Protein AF-A0A9J6ZFG5-F1 (afdb_monomer_lite)

Organism: NCBI:txid2994561

Structure (mmCIF, N/CA/C/O backbone):
data_AF-A0A9J6ZFG5-F1
#
_entry.id   AF-A0A9J6ZFG5-F1
#
loop_
_atom_site.group_PDB
_atom_site.id
_atom_site.type_symbol
_atom_site.label_atom_id
_atom_site.label_alt_id
_atom_site.label_comp_id
_atom_site.label_asym_id
_atom_site.label_entity_id
_atom_site.label_seq_id
_atom_site.pdbx_PDB_ins_code
_atom_site.Cartn_x
_atom_site.Cartn_y
_atom_site.Cartn_z
_atom_site.occupancy
_atom_site.B_iso_or_equiv
_atom_site.auth_seq_id
_atom_site.auth_comp_id
_atom_site.auth_asym_id
_atom_site.auth_atom_id
_atom_site.pdbx_PDB_model_num
ATOM 1 N N . MET A 1 1 ? 72.612 -3.301 -80.407 1.00 50.66 1 MET A N 1
ATOM 2 C CA . MET A 1 1 ? 71.359 -3.396 -79.627 1.00 50.66 1 MET A CA 1
ATOM 3 C C . MET A 1 1 ? 71.607 -4.358 -78.477 1.00 50.66 1 MET A C 1
ATOM 5 O O . MET A 1 1 ? 71.922 -5.511 -78.745 1.00 50.66 1 MET A O 1
ATOM 9 N N . GLY A 1 2 ? 71.596 -3.874 -77.233 1.00 71.94 2 GLY A N 1
ATOM 10 C CA . GLY A 1 2 ? 71.830 -4.715 -76.054 1.00 71.94 2 GLY A CA 1
ATOM 11 C C . GLY A 1 2 ? 70.625 -5.614 -75.792 1.00 71.94 2 GLY A C 1
ATOM 12 O O . GLY A 1 2 ? 69.494 -5.137 -75.830 1.00 71.94 2 GLY A O 1
ATOM 13 N N . LYS A 1 3 ? 70.853 -6.914 -75.582 1.00 80.00 3 LYS A N 1
ATOM 14 C CA . LYS A 1 3 ? 69.807 -7.830 -75.114 1.00 80.00 3 LYS A CA 1
ATOM 15 C C . LYS A 1 3 ? 69.687 -7.669 -73.601 1.00 80.00 3 LYS A C 1
ATOM 17 O O . LYS A 1 3 ? 70.703 -7.743 -72.918 1.00 80.00 3 LYS A O 1
ATOM 22 N N . LEU A 1 4 ? 68.467 -7.454 -73.116 1.00 79.75 4 LEU A N 1
ATOM 23 C CA . LEU A 1 4 ? 68.174 -7.465 -71.684 1.00 79.75 4 LEU A CA 1
ATOM 24 C C . LEU A 1 4 ? 68.477 -8.848 -71.108 1.00 79.75 4 LEU A C 1
ATOM 26 O O . LEU A 1 4 ? 68.224 -9.876 -71.747 1.00 79.75 4 LEU A O 1
ATOM 30 N N . SER A 1 5 ? 69.021 -8.857 -69.900 1.00 90.56 5 SER A N 1
ATOM 31 C CA . SER A 1 5 ? 69.214 -10.070 -69.122 1.00 90.56 5 SER A CA 1
ATOM 32 C C . SER A 1 5 ? 67.861 -10.640 -68.680 1.00 90.56 5 SER A C 1
ATOM 34 O O . SER A 1 5 ? 66.843 -9.947 -68.604 1.00 90.56 5 SER A O 1
ATOM 36 N N . LYS A 1 6 ? 67.836 -11.939 -68.376 1.00 89.50 6 LYS A N 1
ATOM 37 C CA . LYS A 1 6 ? 66.634 -12.616 -67.870 1.00 89.50 6 LYS A CA 1
ATOM 38 C C . LYS A 1 6 ? 66.118 -11.973 -66.575 1.00 89.50 6 LYS A C 1
ATOM 40 O O . LYS A 1 6 ? 64.914 -11.859 -66.389 1.00 89.50 6 LYS A O 1
ATOM 45 N N . GLU A 1 7 ? 67.028 -11.515 -65.721 1.00 88.94 7 GLU A N 1
ATOM 46 C CA . GLU A 1 7 ? 66.707 -10.867 -64.446 1.00 88.94 7 GLU A CA 1
ATOM 47 C C . GLU A 1 7 ? 65.992 -9.523 -64.649 1.00 88.94 7 GLU A C 1
ATOM 49 O O . GLU A 1 7 ? 65.025 -9.221 -63.948 1.00 88.94 7 GLU A O 1
ATOM 54 N N . GLU A 1 8 ? 66.403 -8.744 -65.654 1.00 86.12 8 GLU A N 1
ATOM 55 C CA . GLU A 1 8 ? 65.744 -7.483 -66.013 1.00 86.12 8 GLU A CA 1
ATOM 56 C C . GLU A 1 8 ? 64.336 -7.719 -66.576 1.00 86.12 8 GLU A C 1
ATOM 58 O O . GLU A 1 8 ? 63.399 -7.010 -66.209 1.00 86.12 8 GLU A O 1
ATOM 63 N N . LEU A 1 9 ? 64.157 -8.748 -67.413 1.00 84.25 9 LEU A N 1
ATOM 64 C CA . LEU A 1 9 ? 62.841 -9.122 -67.942 1.00 84.25 9 LEU A CA 1
ATOM 65 C C . LEU A 1 9 ? 61.893 -9.622 -66.840 1.00 84.25 9 LEU A C 1
ATOM 67 O O . LEU A 1 9 ? 60.733 -9.207 -66.804 1.00 84.25 9 LEU A O 1
ATOM 71 N N . ASP A 1 10 ? 62.382 -10.445 -65.909 1.00 88.00 10 ASP A N 1
ATOM 72 C CA . ASP A 1 10 ? 61.593 -10.928 -64.770 1.00 88.00 10 ASP A CA 1
ATOM 73 C C . ASP A 1 10 ? 61.202 -9.779 -63.821 1.00 88.00 10 ASP A C 1
ATOM 75 O O . ASP A 1 10 ? 60.090 -9.758 -63.285 1.00 88.00 10 ASP A O 1
ATOM 79 N N . SER A 1 11 ? 62.087 -8.793 -63.631 1.00 87.19 11 SER A N 1
ATOM 80 C CA . SER A 1 11 ? 61.809 -7.591 -62.835 1.00 87.19 11 SER A CA 1
ATOM 81 C C . SER A 1 11 ? 60.720 -6.719 -63.469 1.00 87.19 11 SER A C 1
ATOM 83 O O . SER A 1 11 ? 59.763 -6.320 -62.795 1.00 87.19 11 SER A O 1
ATOM 85 N N . ILE A 1 12 ? 60.799 -6.484 -64.784 1.00 84.00 12 ILE A N 1
ATOM 86 C CA . ILE A 1 12 ? 59.774 -5.742 -65.531 1.00 84.00 12 ILE A CA 1
ATOM 87 C C . ILE A 1 12 ? 58.430 -6.471 -65.450 1.00 84.00 12 ILE A C 1
ATOM 89 O O . ILE A 1 12 ? 57.415 -5.851 -65.137 1.00 84.00 12 ILE A O 1
ATOM 93 N N . TRP A 1 13 ? 58.417 -7.792 -65.650 1.00 83.88 13 TRP A N 1
ATOM 94 C CA . TRP A 1 13 ? 57.188 -8.583 -65.601 1.00 83.88 13 TRP A CA 1
ATOM 95 C C . TRP A 1 13 ? 56.515 -8.529 -64.222 1.00 83.88 13 TRP A C 1
ATOM 97 O O . TRP A 1 13 ? 55.312 -8.265 -64.132 1.00 83.88 13 TRP A O 1
ATOM 107 N N . LYS A 1 14 ? 57.293 -8.665 -63.138 1.00 85.88 14 LYS A N 1
ATOM 108 C CA . LYS A 1 14 ? 56.800 -8.503 -61.758 1.00 85.88 14 LYS A CA 1
ATOM 109 C C . LYS A 1 14 ? 56.245 -7.103 -61.503 1.00 85.88 14 LYS A C 1
ATOM 111 O O . LYS A 1 14 ? 55.190 -6.973 -60.886 1.00 85.88 14 LYS A O 1
ATOM 116 N N . THR A 1 15 ? 56.917 -6.068 -62.001 1.00 81.62 15 THR A N 1
ATOM 117 C CA . THR A 1 15 ? 56.489 -4.673 -61.823 1.00 81.62 15 THR A CA 1
ATOM 118 C C . THR A 1 15 ? 55.188 -4.394 -62.577 1.00 81.62 15 THR A C 1
ATOM 120 O O . THR A 1 15 ? 54.272 -3.795 -62.018 1.00 81.62 15 THR A O 1
ATOM 123 N N . CYS A 1 16 ? 55.050 -4.895 -63.808 1.00 78.19 16 CYS A N 1
ATOM 124 C CA . CYS A 1 16 ? 53.812 -4.790 -64.579 1.00 78.19 16 CYS A CA 1
ATOM 125 C C . CYS A 1 16 ? 52.650 -5.551 -63.924 1.00 78.19 16 CYS A C 1
ATOM 127 O O . CYS A 1 16 ? 51.536 -5.036 -63.887 1.00 78.19 16 CYS A O 1
ATOM 129 N N . HIS A 1 17 ? 52.892 -6.747 -63.375 1.00 77.25 17 HIS A N 1
ATOM 130 C CA . HIS A 1 17 ? 51.873 -7.500 -62.632 1.00 77.25 17 HIS A CA 1
ATOM 131 C C . HIS A 1 17 ? 51.444 -6.797 -61.343 1.00 77.25 17 HIS A C 1
ATOM 133 O O . HIS A 1 17 ? 50.249 -6.720 -61.056 1.00 77.25 17 HIS A O 1
ATOM 139 N N . LEU A 1 18 ? 52.393 -6.230 -60.595 1.00 76.69 18 LEU A N 1
ATOM 140 C CA . LEU A 1 18 ? 52.087 -5.441 -59.406 1.00 76.69 18 LEU A CA 1
ATOM 141 C C . LEU A 1 18 ? 51.281 -4.187 -59.768 1.00 76.69 18 LEU A C 1
ATOM 143 O O . LEU A 1 18 ? 50.290 -3.889 -59.109 1.00 76.69 18 LEU A O 1
ATOM 147 N N . TYR A 1 19 ? 51.656 -3.489 -60.842 1.00 76.44 19 TYR A N 1
ATOM 148 C CA . TYR A 1 19 ? 50.936 -2.311 -61.322 1.00 76.44 19 TYR A CA 1
ATOM 149 C C . TYR A 1 19 ? 49.509 -2.648 -61.769 1.00 76.44 19 TYR A C 1
ATOM 151 O O . TYR A 1 19 ? 48.570 -1.964 -61.373 1.00 76.44 19 TYR A O 1
ATOM 159 N N . ALA A 1 20 ? 49.327 -3.740 -62.518 1.00 74.19 20 ALA A N 1
ATOM 160 C CA . ALA A 1 20 ? 48.006 -4.213 -62.920 1.00 74.19 20 ALA A CA 1
ATOM 161 C C . ALA A 1 20 ? 47.137 -4.572 -61.703 1.00 74.19 20 ALA A C 1
ATOM 163 O O . ALA A 1 20 ? 45.984 -4.161 -61.644 1.00 74.19 20 ALA A O 1
ATOM 164 N N . PHE A 1 21 ? 47.695 -5.261 -60.701 1.00 75.19 21 PHE A N 1
ATOM 165 C CA . PHE A 1 21 ? 46.991 -5.586 -59.457 1.00 75.19 21 PHE A CA 1
ATOM 166 C C . PHE A 1 21 ? 46.605 -4.334 -58.650 1.00 75.19 21 PHE A C 1
ATOM 168 O O . PHE A 1 21 ? 45.483 -4.238 -58.147 1.00 75.19 21 PHE A O 1
ATOM 175 N N . LEU A 1 22 ? 47.513 -3.359 -58.552 1.00 75.12 22 LEU A N 1
ATOM 176 C CA . LEU A 1 22 ? 47.268 -2.087 -57.871 1.00 75.12 22 LEU A CA 1
ATOM 177 C C . LEU A 1 22 ? 46.247 -1.212 -58.609 1.00 75.12 22 LEU A C 1
ATOM 179 O O . LEU A 1 22 ? 45.513 -0.484 -57.950 1.00 75.12 22 LEU A O 1
ATOM 183 N N . GLN A 1 23 ? 46.167 -1.290 -59.941 1.00 73.38 23 GLN A N 1
ATOM 184 C CA . GLN A 1 23 ? 45.172 -0.549 -60.721 1.00 73.38 23 GLN A CA 1
ATOM 185 C C . GLN A 1 23 ? 43.798 -1.219 -60.748 1.00 73.38 23 GLN A C 1
ATOM 187 O O . GLN A 1 23 ? 42.793 -0.516 -60.699 1.00 73.38 23 GLN A O 1
ATOM 192 N N . SER A 1 24 ? 43.725 -2.548 -60.842 1.00 74.62 24 SER A N 1
ATOM 193 C CA . SER A 1 24 ? 42.444 -3.235 -61.021 1.00 74.62 24 SER A CA 1
ATOM 194 C C . SER A 1 24 ? 41.812 -3.671 -59.702 1.00 74.62 24 SER A C 1
ATOM 196 O O . SER A 1 24 ? 40.623 -3.458 -59.495 1.00 74.62 24 SER A O 1
ATOM 198 N N . HIS A 1 25 ? 42.575 -4.264 -58.783 1.00 69.56 25 HIS A N 1
ATOM 199 C CA . HIS A 1 25 ? 41.993 -4.971 -57.640 1.00 69.56 25 HIS A CA 1
ATOM 200 C C . HIS A 1 25 ? 41.923 -4.146 -56.362 1.00 69.56 25 HIS A C 1
ATOM 202 O O . HIS A 1 25 ? 40.963 -4.292 -55.602 1.00 69.56 25 HIS A O 1
ATOM 208 N N . LEU A 1 26 ? 42.919 -3.299 -56.100 1.00 76.31 26 LEU A N 1
ATOM 209 C CA . LEU A 1 26 ? 42.939 -2.497 -54.877 1.00 76.31 26 LEU A CA 1
ATOM 210 C C . LEU A 1 26 ? 41.811 -1.443 -54.845 1.00 76.31 26 LEU A C 1
ATOM 212 O O . LEU A 1 26 ? 41.110 -1.392 -53.833 1.00 76.31 26 LEU A O 1
ATOM 216 N N . PRO A 1 27 ? 41.548 -0.669 -55.920 1.00 85.62 27 PRO A N 1
ATOM 217 C CA . PRO A 1 27 ? 40.500 0.351 -55.904 1.00 85.62 27 PRO A CA 1
ATOM 218 C C . PRO A 1 27 ? 39.097 -0.254 -55.803 1.00 85.62 27 PRO A C 1
ATOM 220 O O . PRO A 1 27 ? 38.277 0.253 -55.047 1.00 85.62 27 PRO A O 1
ATOM 223 N N . LEU A 1 28 ? 38.839 -1.379 -56.487 1.00 80.81 28 LEU A N 1
ATOM 224 C CA . LEU A 1 28 ? 37.553 -2.084 -56.413 1.00 80.81 28 LEU A CA 1
ATOM 225 C C . LEU A 1 28 ? 37.265 -2.618 -55.004 1.00 80.81 28 LEU A C 1
ATOM 227 O O . LEU A 1 28 ? 36.149 -2.488 -54.512 1.00 80.81 28 LEU A O 1
ATOM 231 N N . LYS A 1 29 ? 38.266 -3.198 -54.326 1.00 86.06 29 LYS A N 1
ATOM 232 C CA . LYS A 1 29 ? 38.094 -3.670 -52.941 1.00 86.06 29 LYS A CA 1
ATOM 233 C C . LYS A 1 29 ? 37.835 -2.522 -51.970 1.00 86.06 29 LYS A C 1
ATOM 235 O O . LYS A 1 29 ? 36.994 -2.664 -51.089 1.00 86.06 29 LYS A O 1
ATOM 240 N N . LEU A 1 30 ? 38.551 -1.408 -52.128 1.00 89.31 30 LEU A N 1
ATOM 241 C CA . LEU A 1 30 ? 38.348 -0.224 -51.296 1.00 89.31 30 LEU A CA 1
ATOM 242 C C . LEU A 1 30 ? 36.959 0.379 -51.510 1.00 89.31 30 LEU A C 1
ATOM 244 O O . LEU A 1 30 ? 36.310 0.707 -50.526 1.00 89.31 30 LEU A O 1
ATOM 248 N N . LEU A 1 31 ? 36.487 0.457 -52.757 1.00 90.44 31 LEU A N 1
ATOM 249 C CA . LEU A 1 31 ? 35.147 0.953 -53.066 1.00 90.44 31 LEU A CA 1
ATOM 250 C C . LEU A 1 31 ? 34.066 0.077 -52.422 1.00 90.44 31 LEU A C 1
ATOM 252 O O . LEU A 1 31 ? 33.238 0.590 -51.685 1.00 90.44 31 LEU A O 1
ATOM 256 N N . ASN A 1 32 ? 34.161 -1.249 -52.563 1.00 91.31 32 ASN A N 1
ATOM 257 C CA . ASN A 1 32 ? 33.211 -2.166 -51.926 1.00 91.31 32 ASN A CA 1
ATOM 258 C C . ASN A 1 32 ? 33.202 -2.040 -50.391 1.00 91.31 32 ASN A C 1
ATOM 260 O O . ASN A 1 32 ? 32.153 -2.168 -49.762 1.00 91.31 32 ASN A O 1
ATOM 264 N N . HIS A 1 33 ? 34.366 -1.820 -49.769 1.00 94.25 33 HIS A N 1
ATOM 265 C CA . HIS A 1 33 ? 34.435 -1.581 -48.326 1.00 94.25 33 HIS A CA 1
ATOM 266 C C . HIS A 1 33 ? 33.806 -0.238 -47.944 1.00 94.25 33 HIS A C 1
ATOM 268 O O . HIS A 1 33 ? 33.124 -0.184 -46.928 1.00 94.25 33 HIS A O 1
ATOM 274 N N . ILE A 1 34 ? 34.008 0.818 -48.739 1.00 94.38 34 ILE A N 1
ATOM 275 C CA . ILE A 1 34 ? 33.359 2.120 -48.528 1.00 94.38 34 ILE A CA 1
ATOM 276 C C . ILE A 1 34 ? 31.841 1.956 -48.610 1.00 94.38 34 ILE A C 1
ATOM 278 O O . ILE A 1 34 ? 31.163 2.335 -47.663 1.00 94.38 34 ILE A O 1
ATOM 282 N N . ASP A 1 35 ? 31.330 1.297 -49.650 1.00 95.12 35 ASP A N 1
ATOM 283 C CA . ASP A 1 35 ? 29.892 1.056 -49.820 1.00 95.12 35 ASP A CA 1
ATOM 284 C C . ASP A 1 35 ? 29.310 0.255 -48.641 1.00 95.12 35 ASP A C 1
ATOM 286 O O . ASP A 1 35 ? 28.223 0.547 -48.145 1.00 95.12 35 ASP A O 1
ATOM 290 N N . THR A 1 36 ? 30.058 -0.741 -48.148 1.00 96.50 36 THR A N 1
ATOM 291 C CA . THR A 1 36 ? 29.653 -1.533 -46.973 1.00 96.50 36 THR A CA 1
ATOM 292 C C . THR A 1 36 ? 29.609 -0.667 -45.713 1.00 96.50 36 THR A C 1
ATOM 294 O O . THR A 1 36 ? 28.634 -0.717 -44.969 1.00 96.50 36 THR A O 1
ATOM 297 N N . ILE A 1 37 ? 30.634 0.160 -45.488 1.00 95.50 37 ILE A N 1
ATOM 298 C CA . ILE A 1 37 ? 30.705 1.074 -44.339 1.00 95.50 37 ILE A CA 1
ATOM 299 C C . ILE A 1 37 ? 29.582 2.117 -44.401 1.00 95.50 37 ILE A C 1
ATOM 301 O O . ILE A 1 37 ? 29.006 2.458 -43.369 1.00 95.50 37 ILE A O 1
ATOM 305 N N . GLU A 1 38 ? 29.258 2.629 -45.588 1.00 95.62 38 GLU A N 1
ATOM 306 C CA . GLU A 1 38 ? 28.160 3.578 -45.780 1.00 95.62 38 GLU A CA 1
ATOM 307 C C . GLU A 1 38 ? 26.806 2.933 -45.467 1.00 95.62 38 GLU A C 1
ATOM 309 O O . GLU A 1 38 ? 26.028 3.504 -44.703 1.00 95.62 38 GLU A O 1
ATOM 314 N N . ALA A 1 39 ? 26.566 1.706 -45.938 1.00 96.31 39 ALA A N 1
ATOM 315 C CA . ALA A 1 39 ? 25.352 0.961 -45.612 1.00 96.31 39 ALA A CA 1
ATOM 316 C C . ALA A 1 39 ? 25.224 0.667 -44.103 1.00 96.31 39 ALA A C 1
ATOM 318 O O . ALA A 1 39 ? 24.152 0.841 -43.520 1.00 96.31 39 ALA A O 1
ATOM 319 N N . GLU A 1 40 ? 26.316 0.260 -43.446 1.00 97.00 40 GLU A N 1
ATOM 320 C CA . GLU A 1 40 ? 26.341 0.032 -41.995 1.00 97.00 40 GLU A CA 1
ATOM 321 C C . GLU A 1 40 ? 26.086 1.324 -41.208 1.00 97.00 40 GLU A C 1
ATOM 323 O O . GLU A 1 40 ? 25.359 1.323 -40.211 1.00 97.00 40 GLU A O 1
ATOM 328 N N . LYS A 1 41 ? 26.655 2.447 -41.658 1.00 96.25 41 LYS A N 1
ATOM 329 C CA . LYS A 1 41 ? 26.434 3.763 -41.053 1.00 96.25 41 LYS A CA 1
ATOM 330 C C . LYS A 1 41 ? 24.963 4.165 -41.134 1.00 96.25 41 LYS A C 1
ATOM 332 O O . LYS A 1 41 ? 24.417 4.609 -40.124 1.00 96.25 41 LYS A O 1
ATOM 337 N N . ASP A 1 42 ? 24.333 4.014 -42.293 1.00 96.75 42 ASP A N 1
ATOM 338 C CA . ASP A 1 42 ? 22.922 4.363 -42.470 1.00 96.75 42 ASP A CA 1
ATOM 339 C C . ASP A 1 42 ? 22.026 3.481 -41.587 1.00 96.75 42 ASP A C 1
ATOM 341 O O . ASP A 1 42 ? 21.157 3.989 -40.877 1.00 96.75 42 ASP A O 1
ATOM 345 N N . GLN A 1 43 ? 22.330 2.183 -41.493 1.00 97.31 43 GLN A N 1
ATOM 346 C CA . GLN A 1 43 ? 21.634 1.278 -40.577 1.00 97.31 43 GLN A CA 1
ATOM 347 C C . GLN A 1 43 ? 21.793 1.692 -39.102 1.00 97.31 43 GLN A C 1
ATOM 349 O O . GLN A 1 43 ? 20.844 1.616 -38.318 1.00 97.31 43 GLN A O 1
ATOM 354 N N . LEU A 1 44 ? 22.984 2.138 -38.692 1.00 97.00 44 LEU A N 1
ATOM 355 C CA . LEU A 1 44 ? 23.218 2.632 -37.332 1.00 97.00 44 LEU A CA 1
ATOM 356 C C . LEU A 1 44 ? 22.447 3.925 -37.046 1.00 97.00 44 LEU A C 1
ATOM 358 O O . LEU A 1 44 ? 21.952 4.093 -35.930 1.00 97.00 44 LEU A O 1
ATOM 362 N N . ILE A 1 45 ? 22.315 4.816 -38.030 1.00 97.75 45 ILE A N 1
ATOM 363 C CA . ILE A 1 45 ? 21.513 6.040 -37.908 1.00 97.75 45 ILE A CA 1
ATOM 364 C C . ILE A 1 45 ? 20.040 5.686 -37.672 1.00 97.75 45 ILE A C 1
ATOM 366 O O . ILE A 1 45 ? 19.434 6.214 -36.735 1.00 97.75 45 ILE A O 1
ATOM 370 N N . ASP A 1 46 ? 19.493 4.750 -38.447 1.00 97.69 46 ASP A N 1
ATOM 371 C CA . ASP A 1 46 ? 18.108 4.296 -38.294 1.00 97.69 46 ASP A CA 1
ATOM 372 C C . ASP A 1 46 ? 17.868 3.636 -36.929 1.00 97.69 46 ASP A C 1
ATOM 374 O O . ASP A 1 46 ? 16.892 3.950 -36.239 1.00 97.69 46 ASP A O 1
ATOM 378 N N . ASN A 1 47 ? 18.800 2.792 -36.476 1.00 97.44 47 ASN A N 1
ATOM 379 C CA . ASN A 1 47 ? 18.733 2.168 -35.153 1.00 97.44 47 ASN A CA 1
ATOM 380 C C . ASN A 1 47 ? 18.756 3.211 -34.025 1.00 97.44 47 ASN A C 1
ATOM 382 O O . ASN A 1 47 ? 17.990 3.112 -33.064 1.00 97.44 47 ASN A O 1
ATOM 386 N N . VAL A 1 48 ? 19.608 4.236 -34.133 1.00 96.88 48 VAL A N 1
ATOM 387 C CA . VAL A 1 48 ? 19.664 5.333 -33.156 1.00 96.88 48 VAL A CA 1
ATOM 388 C C . VAL A 1 48 ? 18.347 6.109 -33.142 1.00 96.88 48 VAL A C 1
ATOM 390 O O . VAL A 1 48 ? 17.832 6.403 -32.061 1.00 96.88 48 VAL A O 1
ATOM 393 N N . ALA A 1 49 ? 17.765 6.397 -34.307 1.00 96.75 49 ALA A N 1
ATOM 394 C CA . ALA A 1 49 ? 16.472 7.071 -34.402 1.00 96.75 49 ALA A CA 1
ATOM 395 C C . ALA A 1 49 ? 15.340 6.237 -33.772 1.00 96.75 49 ALA A C 1
ATOM 397 O O . ALA A 1 49 ? 14.501 6.773 -33.038 1.00 96.75 49 ALA A O 1
ATOM 398 N N . GLN A 1 50 ? 15.337 4.918 -33.991 1.00 97.00 50 GLN A N 1
ATOM 399 C CA . GLN A 1 50 ? 14.374 4.012 -33.369 1.00 97.00 50 GLN A CA 1
ATOM 400 C C . GLN A 1 50 ? 14.524 3.987 -31.842 1.00 97.00 50 GLN A C 1
ATOM 402 O O . GLN A 1 50 ? 13.537 4.184 -31.129 1.00 97.00 50 GLN A O 1
ATOM 407 N N . LEU A 1 51 ? 15.746 3.825 -31.331 1.00 95.88 51 LEU A N 1
ATOM 408 C CA . LEU A 1 51 ? 16.012 3.815 -29.889 1.00 95.88 51 LEU A CA 1
ATOM 409 C C . LEU A 1 51 ? 15.625 5.140 -29.225 1.00 95.88 51 LEU A C 1
ATOM 411 O O . LEU A 1 51 ? 15.084 5.145 -28.120 1.00 95.88 51 LEU A O 1
ATOM 415 N N . GLN A 1 52 ? 15.838 6.274 -29.895 1.00 96.69 52 GLN A N 1
ATOM 416 C CA . GLN A 1 52 ? 15.383 7.577 -29.402 1.00 96.69 52 GLN A CA 1
ATOM 417 C C . GLN A 1 52 ? 13.856 7.647 -29.292 1.00 96.69 52 GLN A C 1
ATOM 419 O O . GLN A 1 52 ? 13.327 8.173 -28.308 1.00 96.69 52 GLN A O 1
ATOM 424 N N . LYS A 1 53 ? 13.132 7.096 -30.272 1.00 97.12 53 LYS A N 1
ATOM 425 C CA . LYS A 1 53 ? 11.667 7.030 -30.243 1.00 97.12 53 LYS A CA 1
ATOM 426 C C . LYS A 1 53 ? 11.168 6.144 -29.100 1.00 97.12 53 LYS A C 1
ATOM 428 O O . LYS A 1 53 ? 10.259 6.550 -28.376 1.00 97.12 53 LYS A O 1
ATOM 433 N N . GLU A 1 54 ? 11.772 4.974 -28.915 1.00 96.69 54 GLU A N 1
ATOM 434 C CA . GLU A 1 54 ? 11.440 4.053 -27.822 1.00 96.69 54 GLU A CA 1
ATOM 435 C C . GLU A 1 54 ? 11.722 4.680 -26.454 1.00 96.69 54 GLU A C 1
ATOM 437 O O . GLU A 1 54 ? 10.850 4.672 -25.584 1.00 96.69 54 GLU A O 1
ATOM 442 N N . LEU A 1 55 ? 12.886 5.317 -26.286 1.00 96.19 55 LEU A N 1
ATOM 443 C CA . LEU A 1 55 ? 13.258 6.011 -25.055 1.00 96.19 55 LEU A CA 1
ATOM 444 C C . LEU A 1 55 ? 12.254 7.115 -24.700 1.00 96.19 55 LEU A C 1
ATOM 446 O O . LEU A 1 55 ? 11.845 7.233 -23.545 1.00 96.19 55 LEU A O 1
ATOM 450 N N . ASN A 1 56 ? 11.827 7.911 -25.682 1.00 96.12 56 ASN A N 1
ATOM 451 C CA . ASN A 1 56 ? 10.823 8.953 -25.466 1.00 96.12 56 ASN A CA 1
ATOM 452 C C . ASN A 1 56 ? 9.449 8.360 -25.113 1.00 96.12 56 ASN A C 1
ATOM 454 O O . ASN A 1 56 ? 8.767 8.882 -24.232 1.00 96.12 56 ASN A O 1
ATOM 458 N N . GLY A 1 57 ? 9.065 7.243 -25.739 1.00 96.31 57 GLY A N 1
ATOM 459 C CA . GLY A 1 57 ? 7.849 6.508 -25.385 1.00 96.31 57 GLY A CA 1
ATOM 460 C C . GLY A 1 57 ? 7.877 5.983 -23.947 1.00 96.31 57 GLY A C 1
ATOM 461 O O . GLY A 1 57 ? 6.914 6.165 -23.201 1.00 96.31 57 GLY A O 1
ATOM 462 N N . MET A 1 58 ? 9.001 5.398 -23.525 1.00 93.88 58 MET A N 1
ATOM 463 C CA . MET A 1 58 ? 9.186 4.907 -22.157 1.00 93.88 58 MET A CA 1
ATOM 464 C C . MET A 1 58 ? 9.162 6.040 -21.127 1.00 93.88 58 MET A C 1
ATOM 466 O O . MET A 1 58 ? 8.526 5.891 -20.086 1.00 93.88 58 MET A O 1
ATOM 470 N N . LYS A 1 59 ? 9.786 7.189 -21.421 1.00 96.19 59 LYS A N 1
ATOM 471 C CA . LYS A 1 59 ? 9.743 8.369 -20.540 1.00 96.19 59 LYS A CA 1
ATOM 472 C C . LYS A 1 59 ? 8.315 8.859 -20.305 1.00 96.19 59 LYS A C 1
ATOM 474 O O . LYS A 1 59 ? 7.919 9.022 -19.157 1.00 96.19 59 LYS A O 1
ATOM 479 N N . LEU A 1 60 ? 7.520 8.997 -21.367 1.00 96.75 60 LEU A N 1
ATOM 480 C CA . LEU A 1 60 ? 6.111 9.390 -21.249 1.00 96.75 60 LEU A CA 1
ATOM 481 C C . LEU A 1 60 ? 5.290 8.370 -20.447 1.00 96.75 60 LEU A C 1
ATOM 483 O O . LEU A 1 60 ? 4.425 8.744 -19.658 1.00 96.75 60 LEU A O 1
ATOM 487 N N . SER A 1 61 ? 5.556 7.074 -20.630 1.00 95.31 61 SER A N 1
ATOM 488 C CA . SER A 1 61 ? 4.895 6.026 -19.846 1.00 95.31 61 SER A CA 1
ATOM 489 C C . SER A 1 61 ? 5.264 6.093 -18.362 1.00 95.31 61 SER A C 1
ATOM 491 O O . SER A 1 61 ? 4.402 5.877 -17.512 1.00 95.31 61 SER A O 1
ATOM 493 N N . LEU A 1 62 ? 6.526 6.393 -18.046 1.00 94.25 62 LEU A N 1
ATOM 494 C CA . LEU A 1 62 ? 7.005 6.540 -16.673 1.00 94.25 62 LEU A CA 1
ATOM 495 C C . LEU A 1 62 ? 6.373 7.756 -15.986 1.00 94.25 62 LEU A C 1
ATOM 497 O O . LEU A 1 62 ? 5.946 7.658 -14.836 1.00 94.25 62 LEU A O 1
ATOM 501 N N . GLU A 1 63 ? 6.277 8.883 -16.690 1.00 95.56 63 GLU A N 1
ATOM 502 C CA . GLU A 1 63 ? 5.620 10.095 -16.188 1.00 95.56 63 GLU A CA 1
ATOM 503 C C . GLU A 1 63 ? 4.149 9.834 -15.845 1.00 95.56 63 GLU A C 1
ATOM 505 O O . GLU A 1 63 ? 3.697 10.207 -14.763 1.00 95.56 63 GLU A O 1
ATOM 510 N N . ARG A 1 64 ? 3.422 9.117 -16.714 1.00 94.50 64 ARG A N 1
ATOM 511 C CA . ARG A 1 64 ? 2.034 8.702 -16.446 1.00 94.50 64 ARG A CA 1
ATOM 512 C C . ARG A 1 64 ? 1.933 7.802 -15.221 1.00 94.50 64 ARG A C 1
ATOM 514 O O . ARG A 1 64 ? 1.177 8.114 -14.313 1.00 94.50 64 ARG A O 1
ATOM 521 N N . ALA A 1 65 ? 2.749 6.750 -15.150 1.00 93.25 65 ALA A N 1
ATOM 522 C CA . ALA A 1 65 ? 2.740 5.836 -14.008 1.00 93.25 65 ALA A CA 1
ATOM 523 C C . ALA A 1 65 ? 3.071 6.549 -12.684 1.00 93.25 65 ALA A C 1
ATOM 525 O O . ALA A 1 65 ? 2.499 6.230 -11.645 1.00 93.25 65 ALA A O 1
ATOM 526 N N . THR A 1 66 ? 3.966 7.539 -12.720 1.00 94.12 66 THR A N 1
ATOM 527 C CA . THR A 1 66 ? 4.308 8.355 -11.546 1.00 94.12 66 THR A CA 1
ATOM 528 C C . THR A 1 66 ? 3.148 9.271 -11.150 1.00 94.12 66 THR A C 1
ATOM 530 O O . THR A 1 66 ? 2.862 9.418 -9.963 1.00 94.12 66 THR A O 1
ATOM 533 N N . SER A 1 67 ? 2.449 9.865 -12.123 1.00 94.56 67 SER A N 1
ATOM 534 C CA . SER A 1 67 ? 1.234 10.646 -11.866 1.00 94.56 67 SER A CA 1
ATOM 535 C C . SER A 1 67 ? 0.147 9.789 -11.218 1.00 94.56 67 SER A C 1
ATOM 537 O O . SER A 1 67 ? -0.372 10.165 -10.169 1.00 94.56 67 SER A O 1
ATOM 539 N N . ASP A 1 68 ? -0.126 8.610 -11.781 1.00 94.25 68 ASP A N 1
ATOM 540 C CA . ASP A 1 68 ? -1.114 7.670 -11.249 1.00 94.25 68 ASP A CA 1
ATOM 541 C C . ASP A 1 68 ? -0.746 7.246 -9.819 1.00 94.25 68 ASP A C 1
ATOM 543 O O . ASP A 1 68 ? -1.591 7.254 -8.925 1.00 94.25 68 ASP A O 1
ATOM 547 N N . ALA A 1 69 ? 0.528 6.929 -9.559 1.00 92.31 69 ALA A N 1
ATOM 548 C CA . ALA A 1 69 ? 1.001 6.569 -8.222 1.00 92.31 69 ALA A CA 1
ATOM 549 C C . ALA A 1 69 ? 0.747 7.686 -7.194 1.00 92.31 69 ALA A C 1
ATOM 551 O O . ALA A 1 69 ? 0.265 7.408 -6.095 1.00 92.31 69 ALA A O 1
ATOM 552 N N . ASN A 1 70 ? 0.995 8.945 -7.565 1.00 92.44 70 ASN A N 1
ATOM 553 C CA . ASN A 1 70 ? 0.720 10.096 -6.702 1.00 92.44 70 ASN A CA 1
ATOM 554 C C . ASN A 1 70 ? -0.786 10.282 -6.439 1.00 92.44 70 ASN A C 1
ATOM 556 O O . ASN A 1 70 ? -1.180 10.710 -5.352 1.00 92.44 70 ASN A O 1
ATOM 560 N N . GLU A 1 71 ? -1.646 9.990 -7.418 1.00 93.50 71 GLU A N 1
ATOM 561 C CA . GLU A 1 71 ? -3.102 10.023 -7.232 1.00 93.50 71 GLU A CA 1
ATOM 562 C C . GLU A 1 71 ? -3.571 8.936 -6.262 1.00 93.50 71 GLU A C 1
ATOM 564 O O . GLU A 1 71 ? -4.340 9.225 -5.339 1.00 93.50 71 GLU A O 1
ATOM 569 N N . TRP A 1 72 ? -3.059 7.713 -6.411 1.00 90.62 72 TRP A N 1
ATOM 570 C CA . TRP A 1 72 ? -3.339 6.609 -5.492 1.00 90.62 72 TRP A CA 1
ATOM 571 C C . TRP A 1 72 ? -2.850 6.893 -4.075 1.00 90.62 72 TRP A C 1
ATOM 573 O O . TRP A 1 72 ? -3.570 6.614 -3.116 1.00 90.62 72 TRP A O 1
ATOM 583 N N . GLU A 1 73 ? -1.668 7.488 -3.927 1.00 89.62 73 GLU A N 1
ATOM 584 C CA . GLU A 1 73 ? -1.132 7.895 -2.629 1.00 89.62 73 GLU A CA 1
ATOM 585 C C . GLU A 1 73 ? -2.060 8.910 -1.945 1.00 89.62 73 GLU A C 1
ATOM 587 O O . GLU A 1 73 ? -2.462 8.713 -0.796 1.00 89.62 73 GLU A O 1
ATOM 592 N N . LYS A 1 74 ? -2.499 9.946 -2.669 1.00 90.75 74 LYS A N 1
ATOM 593 C CA . LYS A 1 74 ? -3.473 10.922 -2.153 1.00 90.75 74 LYS A CA 1
ATOM 594 C C . LYS A 1 74 ? -4.803 10.270 -1.784 1.00 90.75 74 LYS A C 1
ATOM 596 O O . LYS A 1 74 ? -5.352 10.567 -0.726 1.00 90.75 74 LYS A O 1
ATOM 601 N N . ALA A 1 75 ? -5.328 9.385 -2.631 1.00 86.25 75 ALA A N 1
ATOM 602 C CA . ALA A 1 75 ? -6.572 8.671 -2.356 1.00 86.25 75 ALA A CA 1
ATOM 603 C C . ALA A 1 75 ? -6.453 7.790 -1.103 1.00 86.25 75 ALA A C 1
ATOM 605 O O . ALA A 1 75 ? -7.366 7.770 -0.278 1.00 86.25 75 ALA A O 1
ATOM 606 N N . TYR A 1 76 ? -5.316 7.116 -0.921 1.00 83.25 76 TYR A N 1
ATOM 607 C CA . TYR A 1 76 ? -5.032 6.310 0.261 1.00 83.25 76 TYR A CA 1
ATOM 608 C C . TYR A 1 76 ? -4.956 7.158 1.535 1.00 83.25 76 TYR A C 1
ATOM 610 O O . TYR A 1 76 ? -5.605 6.813 2.523 1.00 83.25 76 TYR A O 1
ATOM 618 N N . PHE A 1 77 ? -4.231 8.282 1.514 1.00 80.38 77 PHE A N 1
ATOM 619 C CA . PHE A 1 77 ? -4.186 9.204 2.653 1.00 80.38 77 PHE A CA 1
ATOM 620 C C . PHE A 1 77 ? -5.570 9.757 2.985 1.00 80.38 77 PHE A C 1
ATOM 622 O O . PHE A 1 77 ? -5.993 9.678 4.132 1.00 80.38 77 PHE A O 1
ATOM 629 N N . ASN A 1 78 ? -6.332 10.190 1.980 1.00 81.38 78 ASN A N 1
ATOM 630 C CA . ASN A 1 78 ? -7.702 10.657 2.183 1.00 81.38 78 ASN A CA 1
ATOM 631 C C . ASN A 1 78 ? -8.602 9.566 2.784 1.00 81.38 78 ASN A C 1
ATOM 633 O O . ASN A 1 78 ? -9.412 9.855 3.657 1.00 81.38 78 ASN A O 1
ATOM 637 N N . LEU A 1 79 ? -8.485 8.308 2.348 1.00 78.69 79 LEU A N 1
ATOM 638 C CA . LEU A 1 79 ? -9.255 7.197 2.919 1.00 78.69 79 LEU A CA 1
ATOM 639 C C . LEU A 1 79 ? -8.826 6.860 4.348 1.00 78.69 79 LEU A C 1
ATOM 641 O O . LEU A 1 79 ? -9.670 6.481 5.159 1.00 78.69 79 LEU A O 1
ATOM 645 N N . ARG A 1 80 ? -7.534 6.975 4.653 1.00 77.19 80 ARG A N 1
ATOM 646 C CA . ARG A 1 80 ? -6.997 6.757 5.995 1.00 77.19 80 ARG A CA 1
ATOM 647 C C . ARG A 1 80 ? -7.451 7.851 6.957 1.00 77.19 80 ARG A C 1
ATOM 649 O O . ARG A 1 80 ? -7.921 7.526 8.039 1.00 77.19 80 ARG A O 1
ATOM 656 N N . ASP A 1 81 ? -7.347 9.110 6.550 1.00 73.06 81 ASP A N 1
ATOM 657 C CA . ASP A 1 81 ? -7.625 10.263 7.409 1.00 73.06 81 ASP A CA 1
ATOM 658 C C . ASP A 1 81 ? -9.135 10.502 7.575 1.00 73.06 81 ASP A C 1
ATOM 660 O O . ASP A 1 81 ? -9.583 10.884 8.655 1.00 73.06 81 ASP A O 1
ATOM 664 N N . ASN A 1 82 ? -9.948 10.196 6.554 1.00 65.25 82 ASN A N 1
ATOM 665 C CA . ASN A 1 82 ? -11.413 10.290 6.651 1.00 65.25 82 ASN A CA 1
ATOM 666 C C . ASN A 1 82 ? -12.058 9.107 7.385 1.00 65.25 82 ASN A C 1
ATOM 668 O O . ASN A 1 82 ? -13.235 9.170 7.740 1.00 65.25 82 ASN A O 1
ATOM 672 N N . ARG A 1 83 ? -11.319 8.020 7.628 1.00 64.12 83 ARG A N 1
ATOM 673 C CA . ARG A 1 83 ? -11.759 6.960 8.535 1.00 64.12 83 ARG A CA 1
ATOM 674 C C . ARG A 1 83 ? -11.294 7.321 9.936 1.00 64.12 83 ARG A C 1
ATOM 676 O O . ARG A 1 83 ? -10.279 6.813 10.400 1.00 64.12 83 ARG A O 1
ATOM 683 N N . THR A 1 84 ? -12.055 8.158 10.640 1.00 59.94 84 THR A N 1
ATOM 684 C CA . THR A 1 84 ? -11.970 8.140 12.105 1.00 59.94 84 THR A CA 1
ATOM 685 C C . THR A 1 84 ? -12.336 6.724 12.537 1.00 59.94 84 THR A C 1
ATOM 687 O O . THR A 1 84 ? -13.456 6.299 12.242 1.00 59.94 84 THR A O 1
ATOM 690 N N . PRO A 1 85 ? -11.413 5.962 13.145 1.00 65.81 85 PRO A N 1
ATOM 691 C CA . PRO A 1 85 ? -11.698 4.593 13.530 1.00 65.81 85 PRO A CA 1
ATOM 692 C C . PRO A 1 85 ? -12.889 4.607 14.488 1.00 65.81 85 PRO A C 1
ATOM 694 O O . PRO A 1 85 ? -12.869 5.300 15.507 1.00 65.81 85 PRO A O 1
ATOM 697 N N . GLU A 1 86 ? -13.959 3.909 14.110 1.00 71.25 86 GLU A N 1
ATOM 698 C CA . GLU A 1 86 ? -15.150 3.793 14.940 1.00 71.25 86 GLU A CA 1
ATOM 699 C C . GLU A 1 86 ? -14.745 3.066 16.222 1.00 71.25 86 GLU A C 1
ATOM 701 O O . GLU A 1 86 ? -14.314 1.908 16.189 1.00 71.25 86 GLU A O 1
ATOM 706 N N . LYS A 1 87 ? -14.780 3.790 17.345 1.00 79.81 87 LYS A N 1
ATOM 707 C CA . LYS A 1 87 ? -14.408 3.231 18.641 1.00 79.81 87 LYS A CA 1
ATOM 708 C C . LYS A 1 87 ? -15.440 2.190 19.037 1.00 79.81 87 LYS A C 1
ATOM 710 O O . LYS A 1 87 ? -16.640 2.437 18.965 1.00 79.81 87 LYS A O 1
ATOM 715 N N . VAL A 1 88 ? -14.958 1.045 19.493 1.00 82.88 88 VAL A N 1
ATOM 716 C CA . VAL A 1 88 ? -15.823 -0.058 19.906 1.00 82.88 88 VAL A CA 1
ATOM 717 C C . VAL A 1 88 ? -16.260 0.151 21.352 1.00 82.88 88 VAL A C 1
ATOM 719 O O . VAL A 1 88 ? -15.425 0.394 22.224 1.00 82.88 88 VAL A O 1
ATOM 722 N N . VAL A 1 89 ? -17.558 0.034 21.622 1.00 86.44 89 VAL A N 1
ATOM 723 C CA . VAL A 1 89 ? -18.079 0.047 22.993 1.00 86.44 89 VAL A CA 1
ATOM 724 C C . VAL A 1 89 ? -17.744 -1.289 23.654 1.00 86.44 89 VAL A C 1
ATOM 726 O O . VAL A 1 89 ? -18.068 -2.348 23.116 1.00 86.44 89 VAL A O 1
ATOM 729 N N . LEU A 1 90 ? -17.076 -1.246 24.806 1.00 87.75 90 LEU A N 1
ATOM 730 C CA . LEU A 1 90 ? -16.697 -2.425 25.579 1.00 87.75 90 LEU A CA 1
ATOM 731 C C . LEU A 1 90 ? -17.227 -2.349 27.018 1.00 87.75 90 LEU A C 1
ATOM 733 O O . LEU A 1 90 ? -17.248 -1.259 27.601 1.00 87.75 90 LEU A O 1
ATOM 737 N N . PRO A 1 91 ? -17.545 -3.500 27.641 1.00 88.25 91 PRO A N 1
ATOM 738 C CA . PRO A 1 91 ? -17.894 -3.548 29.055 1.00 88.25 91 PRO A CA 1
ATOM 739 C C . PRO A 1 91 ? -16.776 -2.973 29.929 1.00 88.25 91 PRO A C 1
ATOM 741 O O . PRO A 1 91 ? -15.585 -3.163 29.649 1.00 88.25 91 PRO A O 1
ATOM 744 N N . GLN A 1 92 ? -17.150 -2.315 31.027 1.00 86.62 92 GLN A N 1
ATOM 745 C CA . GLN A 1 92 ? -16.202 -1.620 31.902 1.00 86.62 92 GLN A CA 1
ATOM 746 C C . GLN A 1 92 ? -15.078 -2.538 32.417 1.00 86.62 92 GLN A C 1
ATOM 748 O O . GLN A 1 92 ? -13.921 -2.124 32.513 1.00 86.62 92 GLN A O 1
ATOM 753 N N . ASP A 1 93 ? -15.402 -3.792 32.712 1.00 87.25 93 ASP A N 1
ATOM 754 C CA . ASP A 1 93 ? -14.471 -4.789 33.246 1.00 87.25 93 ASP A CA 1
ATOM 755 C C . ASP A 1 93 ? -13.379 -5.140 32.228 1.00 87.25 93 ASP A C 1
ATOM 757 O O . ASP A 1 93 ? -12.201 -5.268 32.571 1.00 87.25 93 ASP A O 1
ATOM 761 N N . VAL A 1 94 ? -13.771 -5.236 30.953 1.00 88.81 94 VAL A N 1
ATOM 762 C CA . VAL A 1 94 ? -12.880 -5.513 29.821 1.00 88.81 94 VAL A CA 1
ATOM 763 C C . VAL A 1 94 ? -11.973 -4.312 29.586 1.00 88.81 94 VAL A C 1
ATOM 765 O O . VAL A 1 94 ? -10.763 -4.487 29.478 1.00 88.81 94 VAL A O 1
ATOM 768 N N . VAL A 1 95 ? -12.522 -3.093 29.599 1.00 89.56 95 VAL A N 1
ATOM 769 C CA . VAL A 1 95 ? -11.736 -1.855 29.469 1.00 89.56 95 VAL A CA 1
ATOM 770 C C . VAL A 1 95 ? -10.684 -1.750 30.572 1.00 89.56 95 VAL A C 1
ATOM 772 O O . VAL A 1 95 ? -9.501 -1.574 30.282 1.00 89.56 95 VAL A O 1
ATOM 775 N N . LYS A 1 96 ? -11.079 -1.956 31.835 1.00 87.25 96 LYS A N 1
ATOM 776 C CA . LYS A 1 96 ? -10.150 -1.964 32.977 1.00 87.25 96 LYS A CA 1
ATOM 777 C C . LYS A 1 96 ? -9.058 -3.021 32.809 1.00 87.25 96 LYS A C 1
ATOM 779 O O . LYS A 1 96 ? -7.900 -2.757 33.140 1.00 87.25 96 LYS A O 1
ATOM 784 N N . ALA A 1 97 ? -9.404 -4.206 32.305 1.00 88.25 97 ALA A N 1
ATOM 785 C CA . ALA A 1 97 ? -8.440 -5.270 32.057 1.00 88.25 97 ALA A CA 1
ATOM 786 C C . ALA A 1 97 ? -7.457 -4.913 30.926 1.00 88.25 97 ALA A C 1
ATOM 788 O O . ALA A 1 97 ? -6.257 -5.137 31.100 1.00 88.25 97 ALA A O 1
ATOM 789 N N . ILE A 1 98 ? -7.928 -4.307 29.825 1.00 88.12 98 ILE A N 1
ATOM 790 C CA . ILE A 1 98 ? -7.073 -3.803 28.736 1.00 88.12 98 ILE A CA 1
ATOM 791 C C . ILE A 1 98 ? -6.134 -2.719 29.269 1.00 88.12 98 ILE A C 1
ATOM 793 O O . ILE A 1 98 ? -4.922 -2.866 29.137 1.00 88.12 98 ILE A O 1
ATOM 797 N N . ASP A 1 99 ? -6.652 -1.681 29.932 1.00 88.25 99 ASP A N 1
ATOM 798 C CA . ASP A 1 99 ? -5.847 -0.571 30.464 1.00 88.25 99 ASP A CA 1
ATOM 799 C C . ASP A 1 99 ? -4.767 -1.069 31.430 1.00 88.25 99 ASP A C 1
ATOM 801 O O . ASP A 1 99 ? -3.608 -0.652 31.378 1.00 88.25 99 ASP A O 1
ATOM 805 N N . ASN A 1 100 ? -5.133 -1.989 32.324 1.00 85.88 100 ASN A N 1
ATOM 806 C CA . ASN A 1 100 ? -4.204 -2.572 33.285 1.00 85.88 100 ASN A CA 1
ATOM 807 C C . ASN A 1 100 ? -3.094 -3.375 32.586 1.00 85.88 100 ASN A C 1
ATOM 809 O O . ASN A 1 100 ? -1.934 -3.312 32.993 1.00 85.88 100 ASN A O 1
ATOM 813 N N . PHE A 1 101 ? -3.431 -4.097 31.518 1.00 83.12 101 PHE A N 1
ATOM 814 C CA . PHE A 1 101 ? -2.470 -4.873 30.741 1.00 83.12 101 PHE A CA 1
ATOM 815 C C . PHE A 1 101 ? -1.573 -3.982 29.863 1.00 83.12 101 PHE A C 1
ATOM 817 O O . PHE A 1 101 ? -0.365 -4.205 29.775 1.00 83.12 101 PHE A O 1
ATOM 824 N N . MET A 1 102 ? -2.132 -2.931 29.265 1.00 83.00 102 MET A N 1
ATOM 825 C CA . MET A 1 102 ? -1.424 -1.983 28.400 1.00 83.00 102 MET A CA 1
ATOM 826 C C . MET A 1 102 ? -0.455 -1.074 29.166 1.00 83.00 102 MET A C 1
ATOM 828 O O . MET A 1 102 ? 0.525 -0.604 28.595 1.00 83.00 102 MET A O 1
ATOM 832 N N . LYS A 1 103 ? -0.650 -0.874 30.478 1.00 84.31 103 LYS A N 1
ATOM 833 C CA . LYS A 1 103 ? 0.315 -0.157 31.336 1.00 84.31 103 LYS A CA 1
ATOM 834 C C . LYS A 1 103 ? 1.685 -0.832 31.411 1.00 84.31 103 LYS A C 1
ATOM 836 O O . LYS A 1 103 ? 2.679 -0.154 31.650 1.00 84.31 103 LYS A O 1
ATOM 841 N N . THR A 1 104 ? 1.740 -2.154 31.259 1.00 77.25 104 THR A N 1
ATOM 842 C CA . THR A 1 104 ? 2.970 -2.937 31.460 1.00 77.25 104 THR A CA 1
ATOM 843 C C . THR A 1 104 ? 3.518 -3.553 30.178 1.00 77.25 104 THR A C 1
ATOM 845 O O . THR A 1 104 ? 4.619 -4.095 30.197 1.00 77.25 104 THR A O 1
ATOM 848 N N . THR A 1 105 ? 2.760 -3.518 29.079 1.00 80.38 105 THR A N 1
ATOM 849 C CA . THR A 1 105 ? 2.996 -4.385 27.914 1.00 80.38 105 THR A CA 1
ATOM 850 C C . THR A 1 105 ? 2.397 -3.808 26.628 1.00 80.38 105 THR A C 1
ATOM 852 O O . THR A 1 105 ? 1.555 -2.918 26.671 1.00 80.38 105 THR A O 1
ATOM 855 N N . SER A 1 106 ? 2.833 -4.310 25.466 1.00 84.00 106 SER A N 1
ATOM 856 C CA . SER A 1 106 ? 2.345 -3.866 24.150 1.00 84.00 106 SER A CA 1
ATOM 857 C C . SER A 1 106 ? 1.125 -4.659 23.663 1.00 84.00 106 SER A C 1
ATOM 859 O O . SER A 1 106 ? 0.886 -5.787 24.102 1.00 84.00 106 SER A O 1
ATOM 861 N N . VAL A 1 107 ? 0.402 -4.107 22.679 1.00 83.19 107 VAL A N 1
ATOM 862 C CA . VAL A 1 107 ? -0.735 -4.780 22.014 1.00 83.19 107 VAL A CA 1
ATOM 863 C C . VAL A 1 107 ? -0.326 -6.141 21.443 1.00 83.19 107 VAL A C 1
ATOM 865 O O . VAL A 1 107 ? -1.040 -7.125 21.613 1.00 83.19 107 VAL A O 1
ATOM 868 N N . ASN A 1 108 ? 0.859 -6.232 20.830 1.00 82.31 108 ASN A N 1
ATOM 869 C CA . ASN A 1 108 ? 1.368 -7.487 20.266 1.00 82.31 108 ASN A CA 1
ATOM 870 C C . ASN A 1 108 ? 1.540 -8.567 21.338 1.00 82.31 108 ASN A C 1
ATOM 872 O O . ASN A 1 108 ? 1.215 -9.731 21.106 1.00 82.31 108 ASN A O 1
ATOM 876 N N . TYR A 1 109 ? 2.021 -8.181 22.523 1.00 83.62 109 TYR A N 1
ATOM 877 C CA . TYR A 1 109 ? 2.158 -9.112 23.637 1.00 83.62 109 TYR A CA 1
ATOM 878 C C . TYR A 1 109 ? 0.794 -9.549 24.179 1.00 83.62 109 TYR A C 1
ATOM 880 O O . TYR A 1 109 ? 0.613 -10.725 24.482 1.00 83.62 109 TYR A O 1
ATOM 888 N N . LEU A 1 110 ? -0.188 -8.642 24.246 1.00 83.38 110 LEU A N 1
ATOM 889 C CA . LEU A 1 110 ? -1.557 -8.997 24.625 1.00 83.38 110 LEU A CA 1
ATOM 890 C C . LEU A 1 110 ? -2.168 -10.007 23.643 1.00 83.38 110 LEU A C 1
ATOM 892 O O . LEU A 1 110 ? -2.695 -11.031 24.067 1.00 83.38 110 LEU A O 1
ATOM 896 N N . MET A 1 111 ? -2.029 -9.773 22.337 1.00 83.50 111 MET A N 1
ATOM 897 C CA . MET A 1 111 ? -2.504 -10.692 21.296 1.00 83.50 111 MET A CA 1
ATOM 898 C C . MET A 1 111 ? -1.835 -12.069 21.389 1.00 83.50 111 MET A C 1
ATOM 900 O O . MET A 1 111 ? -2.497 -13.104 21.283 1.00 83.50 111 MET A O 1
ATOM 904 N N . TYR A 1 112 ? -0.528 -12.096 21.653 1.00 84.06 112 TYR A N 1
ATOM 905 C CA . TYR A 1 112 ? 0.191 -13.336 21.927 1.00 84.06 112 TYR A CA 1
ATOM 906 C C . TYR A 1 112 ? -0.349 -14.043 23.183 1.00 84.06 112 TYR A C 1
ATOM 908 O O . TYR A 1 112 ? -0.620 -15.242 23.148 1.00 84.06 112 TYR A O 1
ATOM 916 N N . ALA A 1 113 ? -0.587 -13.308 24.273 1.00 82.56 113 ALA A N 1
ATOM 917 C CA . ALA A 1 113 ? -1.091 -13.861 25.531 1.00 82.56 113 ALA A CA 1
ATOM 918 C C . ALA A 1 113 ? -2.530 -14.401 25.441 1.00 82.56 113 ALA A C 1
ATOM 920 O O . ALA A 1 113 ? -2.888 -15.356 26.136 1.00 82.56 113 ALA A O 1
ATOM 921 N N . LEU A 1 114 ? -3.355 -13.819 24.568 1.00 84.69 114 LEU A N 1
ATOM 922 C CA . LEU A 1 114 ? -4.707 -14.301 24.277 1.00 84.69 114 LEU A CA 1
ATOM 923 C C . LEU A 1 114 ? -4.712 -15.598 23.455 1.00 84.69 114 LEU A C 1
ATOM 925 O O . LEU A 1 114 ? -5.667 -16.363 23.545 1.00 84.69 114 LEU A O 1
ATOM 929 N N . THR A 1 115 ? -3.658 -15.862 22.677 1.00 81.88 115 THR A N 1
ATOM 930 C CA . THR A 1 115 ? -3.579 -17.016 21.761 1.00 81.88 115 THR A CA 1
ATOM 931 C C . THR A 1 115 ? -2.790 -18.202 22.320 1.00 81.88 115 THR A C 1
ATOM 933 O O . THR A 1 115 ? -2.958 -19.327 21.849 1.00 81.88 115 THR A O 1
ATOM 936 N N . THR A 1 116 ? -1.960 -18.001 23.346 1.00 78.75 116 THR A N 1
ATOM 937 C CA . THR A 1 116 ? -1.194 -19.084 23.983 1.00 78.75 116 THR A CA 1
ATOM 938 C C . THR A 1 116 ? -2.022 -19.814 25.043 1.00 78.75 116 THR A C 1
ATOM 940 O O . THR A 1 116 ? -2.447 -19.216 26.025 1.00 78.75 116 THR A O 1
ATOM 943 N N . LYS A 1 117 ? -2.219 -21.131 24.893 1.00 63.56 117 LYS A N 1
ATOM 944 C CA . LYS A 1 117 ? -2.838 -21.975 25.932 1.00 63.56 117 LYS A CA 1
ATOM 945 C C . LYS A 1 117 ? -1.890 -22.158 27.124 1.00 63.56 117 LYS A C 1
ATOM 947 O O . LYS A 1 117 ? -0.821 -22.725 26.944 1.00 63.56 117 LYS A O 1
ATOM 952 N N . ASP A 1 118 ? -2.322 -21.674 28.288 1.00 58.56 118 ASP A N 1
ATOM 953 C CA . ASP A 1 118 ? -2.052 -21.994 29.712 1.00 58.56 118 ASP A CA 1
ATOM 954 C C . ASP A 1 118 ? -0.692 -22.507 30.228 1.00 58.56 118 ASP A C 1
ATOM 956 O O . ASP A 1 118 ? -0.515 -22.565 31.441 1.00 58.56 118 ASP A O 1
ATOM 960 N N . SER A 1 119 ? 0.302 -22.838 29.405 1.00 52.22 119 SER A N 1
ATOM 961 C CA . SER A 1 119 ? 1.557 -23.436 29.887 1.00 52.22 119 SER A CA 1
ATOM 962 C C . SER A 1 119 ? 2.743 -22.472 29.982 1.00 52.22 119 SER A C 1
ATOM 964 O O . SER A 1 119 ? 3.738 -22.815 30.614 1.00 52.22 119 SER A O 1
ATOM 966 N N . VAL A 1 120 ? 2.665 -21.274 29.387 1.00 55.81 120 VAL A N 1
ATOM 967 C CA . VAL A 1 120 ? 3.818 -20.347 29.291 1.00 55.81 120 VAL A CA 1
ATOM 968 C C . VAL A 1 120 ? 3.606 -19.029 30.045 1.00 55.81 120 VAL A C 1
ATOM 970 O O . VAL A 1 120 ? 4.573 -18.361 30.401 1.00 55.81 120 VAL A O 1
ATOM 973 N N . ILE A 1 121 ? 2.360 -18.639 30.320 1.00 63.78 121 ILE A N 1
ATOM 974 C CA . ILE A 1 121 ? 2.034 -17.326 30.891 1.00 63.78 121 ILE A CA 1
ATOM 975 C C . ILE A 1 121 ? 1.277 -17.534 32.197 1.00 63.78 121 ILE A C 1
ATOM 977 O O . ILE A 1 121 ? 0.255 -18.214 32.213 1.00 63.78 121 ILE A O 1
ATOM 981 N N . ILE A 1 122 ? 1.772 -16.931 33.283 1.00 66.50 122 ILE A N 1
ATOM 982 C CA . ILE A 1 122 ? 1.068 -16.897 34.569 1.00 66.50 122 ILE A CA 1
ATOM 983 C C . ILE A 1 122 ? -0.284 -16.224 34.338 1.00 66.50 122 ILE A C 1
ATOM 985 O O . ILE A 1 122 ? -0.357 -15.041 33.989 1.00 66.50 122 ILE A O 1
ATOM 989 N N . GLU A 1 123 ? -1.355 -16.994 34.497 1.00 67.38 123 GLU A N 1
ATOM 990 C CA . GLU A 1 123 ? -2.701 -16.518 34.233 1.00 67.38 123 GLU A CA 1
ATOM 991 C C . GLU A 1 123 ? -3.121 -15.514 35.315 1.00 67.38 123 GLU A C 1
ATOM 993 O O . GLU A 1 123 ? -3.347 -15.860 36.473 1.00 67.38 123 GLU A O 1
ATOM 998 N N . THR A 1 124 ? -3.190 -14.241 34.932 1.00 78.81 124 THR A N 1
ATOM 999 C CA . THR A 1 124 ? -3.636 -13.150 35.810 1.00 78.81 124 THR A CA 1
ATOM 1000 C C . THR A 1 124 ? -5.145 -12.952 35.686 1.00 78.81 124 THR A C 1
ATOM 1002 O O . THR A 1 124 ? -5.708 -13.204 34.621 1.00 78.81 124 THR A O 1
ATOM 1005 N N . ASP A 1 125 ? -5.807 -12.444 36.729 1.00 81.25 125 ASP A N 1
ATOM 1006 C CA . ASP A 1 125 ? -7.266 -12.223 36.716 1.00 81.25 125 ASP A CA 1
ATOM 1007 C C . ASP A 1 125 ? -7.718 -11.338 35.543 1.00 81.25 125 ASP A C 1
ATOM 1009 O O . ASP A 1 125 ? -8.713 -11.623 34.882 1.00 81.25 125 ASP A O 1
ATOM 1013 N N . ARG A 1 126 ? -6.913 -10.330 35.184 1.00 82.31 126 ARG A N 1
ATOM 1014 C CA . ARG A 1 126 ? -7.121 -9.505 33.981 1.00 82.31 126 ARG A CA 1
ATOM 1015 C C . ARG A 1 126 ? -7.078 -10.317 32.680 1.00 82.31 126 ARG A C 1
ATOM 1017 O O . ARG A 1 126 ? -7.899 -10.094 31.800 1.00 82.31 126 ARG A O 1
ATOM 1024 N N . LEU A 1 127 ? -6.160 -11.279 32.552 1.00 84.69 127 LEU A N 1
ATOM 1025 C CA . LEU A 1 127 ? -6.061 -12.117 31.355 1.00 84.69 127 LEU A CA 1
ATOM 1026 C C . LEU A 1 12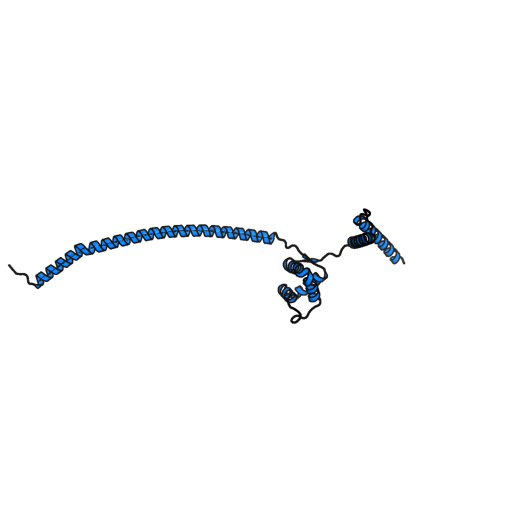7 ? -7.249 -13.084 31.260 1.00 84.69 127 LEU A C 1
ATOM 1028 O O . LEU A 1 127 ? -7.739 -13.318 30.159 1.00 84.69 127 LEU A O 1
ATOM 1032 N N . LYS A 1 128 ? -7.762 -13.573 32.399 1.00 86.00 128 LYS A N 1
ATOM 1033 C CA . LYS A 1 128 ? -8.993 -14.381 32.450 1.00 86.00 128 LYS A CA 1
ATOM 1034 C C . LYS A 1 128 ? -10.201 -13.604 31.943 1.00 86.00 128 LYS A C 1
ATOM 1036 O O . LYS A 1 128 ? -10.937 -14.126 31.113 1.00 86.00 128 LYS A O 1
ATOM 1041 N N . VAL A 1 129 ? -10.370 -12.353 32.382 1.00 87.44 129 VAL A N 1
ATOM 1042 C CA . VAL A 1 129 ? -11.449 -11.468 31.900 1.00 87.44 129 VAL A CA 1
ATOM 1043 C C . VAL A 1 129 ? -11.352 -11.277 30.385 1.00 87.44 129 VAL A C 1
ATOM 1045 O O . VAL A 1 129 ? -12.336 -11.477 29.674 1.00 87.44 129 VAL A O 1
ATOM 1048 N N . LEU A 1 130 ? -10.158 -10.967 29.869 1.00 88.88 130 LEU A N 1
ATOM 1049 C CA . LEU A 1 130 ? -9.961 -10.750 28.433 1.00 88.88 130 LEU A CA 1
ATOM 1050 C C . LEU A 1 130 ? -10.170 -12.024 27.608 1.00 88.88 130 LEU A C 1
ATOM 1052 O O . LEU A 1 130 ? -10.787 -11.958 26.550 1.00 88.88 130 LEU A O 1
ATOM 1056 N N . ARG A 1 131 ? -9.715 -13.188 28.085 1.00 88.12 131 ARG A N 1
ATOM 1057 C CA . ARG A 1 131 ? -9.942 -14.479 27.413 1.00 88.12 131 ARG A CA 1
ATOM 1058 C C . ARG A 1 131 ? -11.406 -14.902 27.448 1.00 88.12 131 ARG A C 1
ATOM 1060 O O . ARG A 1 131 ? -11.919 -15.358 26.430 1.00 88.12 131 ARG A O 1
ATOM 1067 N N . GLY A 1 132 ? -12.075 -14.719 28.586 1.00 87.88 132 GLY A N 1
ATOM 1068 C CA . GLY A 1 132 ? -13.504 -14.987 28.734 1.00 87.88 132 GLY A CA 1
ATOM 1069 C C . GLY A 1 132 ? -14.328 -14.155 27.756 1.00 87.88 132 GLY A C 1
ATOM 1070 O O . GLY A 1 132 ? -15.163 -14.697 27.036 1.00 87.88 132 GLY A O 1
ATOM 1071 N N . PHE A 1 133 ? -14.017 -12.861 27.644 1.00 88.81 133 PHE A N 1
ATOM 1072 C CA . PHE A 1 133 ? -14.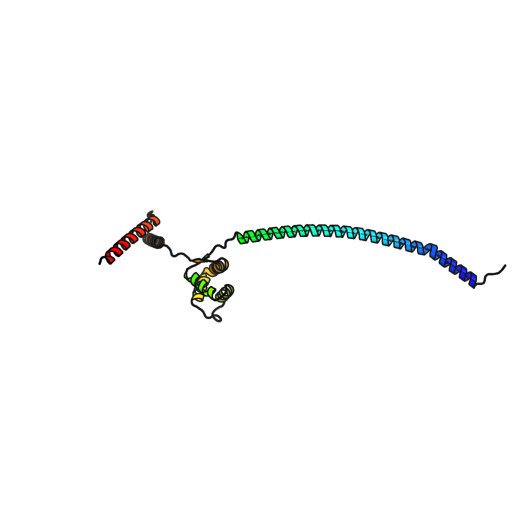657 -11.986 26.666 1.00 88.81 133 PHE A CA 1
ATOM 1073 C C . PHE A 1 133 ? -14.295 -12.363 25.220 1.00 88.81 133 PHE A C 1
ATOM 1075 O O . PHE A 1 133 ? -15.181 -12.472 24.374 1.00 88.81 133 PHE A O 1
ATOM 1082 N N . ALA A 1 134 ? -13.017 -12.631 24.929 1.00 89.19 134 ALA A N 1
ATOM 1083 C CA . ALA A 1 134 ? -12.546 -12.998 23.592 1.00 89.19 134 ALA A CA 1
ATOM 1084 C C . ALA A 1 134 ? -13.151 -14.310 23.070 1.00 89.19 134 ALA A C 1
ATOM 1086 O O . ALA A 1 134 ? -13.294 -14.472 21.860 1.00 89.19 134 ALA A O 1
ATOM 1087 N N . HIS A 1 135 ? -13.530 -15.231 23.960 1.00 86.81 135 HIS A N 1
ATOM 1088 C CA . HIS A 1 135 ? -14.148 -16.497 23.572 1.00 86.81 135 HIS A CA 1
ATOM 1089 C C . HIS A 1 135 ? -15.455 -16.298 22.791 1.00 86.81 135 HIS A C 1
ATOM 1091 O O . HIS A 1 135 ? -15.725 -17.038 21.849 1.00 86.81 135 HIS A O 1
ATOM 1097 N N . GLN A 1 136 ? -16.239 -15.281 23.157 1.00 85.12 136 GLN A N 1
ATOM 1098 C CA . GLN A 1 136 ? -17.516 -14.961 22.511 1.00 85.12 136 GLN A CA 1
ATOM 1099 C C . GLN A 1 136 ? -17.423 -13.727 21.600 1.00 85.12 136 GLN A C 1
ATOM 1101 O O . GLN A 1 136 ? -18.143 -13.639 20.612 1.00 85.12 136 GLN A O 1
ATOM 1106 N N . ASN A 1 137 ? -16.504 -12.800 21.893 1.00 89.75 137 ASN A N 1
ATOM 1107 C CA . ASN A 1 137 ? -16.411 -11.479 21.265 1.00 89.75 137 ASN A CA 1
ATOM 1108 C C . ASN A 1 137 ? -15.004 -11.168 20.721 1.00 89.75 137 ASN A C 1
ATOM 1110 O O . ASN A 1 137 ? -14.595 -10.009 20.656 1.00 89.75 137 ASN A O 1
ATOM 1114 N N . GLY A 1 138 ? -14.230 -12.185 20.325 1.00 84.56 138 GLY A N 1
ATOM 1115 C CA . GLY A 1 138 ? -12.830 -12.022 19.906 1.00 84.56 138 GLY A CA 1
ATOM 1116 C C . GLY A 1 138 ? -12.624 -10.997 18.787 1.00 84.56 138 GLY A C 1
ATOM 1117 O O . GLY A 1 138 ? -11.684 -10.208 18.845 1.00 84.56 138 GLY A O 1
ATOM 1118 N N . GLY A 1 139 ? -13.538 -10.939 17.814 1.00 84.62 139 GLY A N 1
ATOM 1119 C CA . GLY A 1 139 ? -13.502 -9.931 16.750 1.00 84.62 139 GLY A CA 1
ATOM 1120 C C . GLY A 1 139 ? -13.656 -8.497 17.269 1.00 84.62 139 GLY A C 1
ATOM 1121 O O . GLY A 1 139 ? -12.880 -7.626 16.879 1.00 84.62 139 GLY A O 1
ATOM 1122 N N . LEU A 1 140 ? -14.594 -8.267 18.195 1.00 87.38 140 LEU A N 1
ATOM 1123 C CA . LEU A 1 140 ? -14.811 -6.959 18.828 1.00 87.38 140 LEU A CA 1
ATOM 1124 C C . LEU A 1 140 ? -13.608 -6.536 19.672 1.00 87.38 140 LEU A C 1
ATOM 1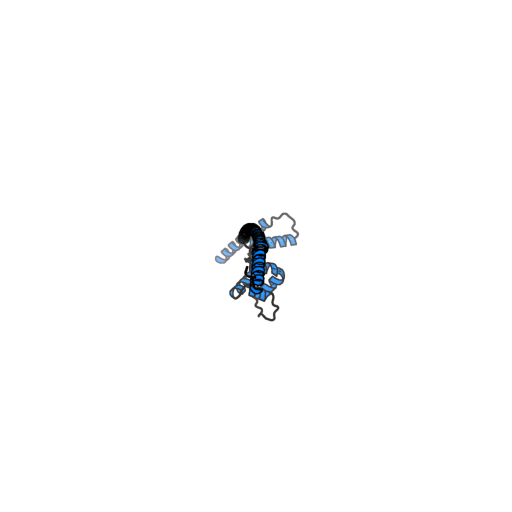126 O O . LEU A 1 140 ? -13.211 -5.376 19.630 1.00 87.38 140 LEU A O 1
ATOM 1130 N N . LEU A 1 141 ? -12.982 -7.473 20.392 1.00 88.62 141 LEU A N 1
ATOM 1131 C CA . LEU A 1 141 ? -11.775 -7.185 21.167 1.00 88.62 141 LEU A CA 1
ATOM 1132 C C . LEU A 1 141 ? -10.601 -6.780 20.261 1.00 88.62 141 LEU A C 1
ATOM 1134 O O . LEU A 1 141 ? -9.889 -5.829 20.570 1.00 88.62 141 LEU A O 1
ATOM 1138 N N . ILE A 1 142 ? -10.411 -7.456 19.124 1.00 86.19 142 ILE A N 1
ATOM 1139 C CA . ILE A 1 142 ? -9.375 -7.085 18.145 1.00 86.19 142 ILE A CA 1
ATOM 1140 C C . ILE A 1 142 ? -9.659 -5.698 17.566 1.00 86.19 142 ILE A C 1
ATOM 1142 O O . ILE A 1 142 ? -8.758 -4.864 17.509 1.00 86.19 142 ILE A O 1
ATOM 1146 N N . GLN A 1 143 ? -10.905 -5.430 17.172 1.00 84.56 143 GLN A N 1
ATOM 1147 C CA . GLN A 1 143 ? -11.301 -4.113 16.676 1.00 84.56 143 GLN A CA 1
ATOM 1148 C C . GLN A 1 143 ? -11.061 -3.029 17.726 1.00 84.56 143 GLN A C 1
ATOM 1150 O O . GLN A 1 143 ? -10.476 -2.007 17.397 1.00 84.56 143 GLN A O 1
ATOM 1155 N N . ALA A 1 144 ? -11.405 -3.271 18.990 1.00 88.00 144 ALA A N 1
ATOM 1156 C CA . ALA A 1 144 ? -11.136 -2.346 20.084 1.00 88.00 144 ALA A CA 1
ATOM 1157 C C . ALA A 1 144 ? -9.636 -2.062 20.276 1.00 88.00 144 ALA A C 1
ATOM 1159 O O . ALA A 1 144 ? -9.252 -0.923 20.532 1.00 88.00 144 ALA A O 1
ATOM 1160 N N . LEU A 1 145 ? -8.771 -3.071 20.125 1.00 86.56 145 LEU A N 1
ATOM 1161 C CA . LEU A 1 145 ? -7.318 -2.901 20.245 1.00 86.56 145 LEU A CA 1
ATOM 1162 C C . LEU A 1 145 ? -6.697 -2.136 19.065 1.00 86.56 145 LEU A C 1
ATOM 1164 O O . LEU A 1 145 ? -5.669 -1.485 19.244 1.00 86.56 145 LEU A O 1
ATOM 1168 N N . VAL A 1 146 ? -7.299 -2.209 17.874 1.00 82.94 146 VAL A N 1
ATOM 1169 C CA . VAL A 1 146 ? -6.803 -1.544 16.654 1.00 82.94 146 VAL A CA 1
ATOM 1170 C C . VAL A 1 146 ? -7.395 -0.140 16.484 1.00 82.94 146 VAL A C 1
ATOM 1172 O O . VAL A 1 146 ? -6.671 0.802 16.171 1.00 82.94 146 VAL A O 1
ATOM 1175 N N . ASN A 1 147 ? -8.702 0.001 16.704 1.00 83.38 147 ASN A N 1
ATOM 1176 C CA . ASN A 1 147 ? -9.489 1.211 16.447 1.00 83.38 147 ASN A CA 1
ATOM 1177 C C . ASN A 1 147 ? -9.713 2.065 17.709 1.00 83.38 147 ASN A C 1
ATOM 1179 O O . ASN A 1 147 ? -10.159 3.208 17.616 1.00 83.38 147 ASN A O 1
ATOM 1183 N N . GLY A 1 148 ? -9.395 1.529 18.890 1.00 81.00 148 GLY A N 1
ATOM 1184 C CA . GLY A 1 148 ? -9.720 2.128 20.182 1.00 81.00 148 GLY A CA 1
ATOM 1185 C C . GLY A 1 148 ? -11.111 1.732 20.686 1.00 81.00 148 GLY A C 1
ATOM 1186 O O . GLY A 1 148 ? -11.928 1.156 19.965 1.00 81.00 148 GLY A O 1
ATOM 1187 N N . TYR A 1 149 ? -11.380 2.050 21.952 1.00 86.50 149 TYR A N 1
ATOM 1188 C CA . TYR A 1 149 ? -12.621 1.688 22.636 1.00 86.50 149 TYR A CA 1
ATOM 1189 C C . TYR A 1 149 ? -13.218 2.837 23.449 1.00 86.50 149 TYR A C 1
ATOM 1191 O O . TYR A 1 149 ? -12.536 3.806 23.799 1.00 86.50 149 TYR A O 1
ATOM 1199 N N . THR A 1 150 ? -14.506 2.704 23.751 1.00 82.38 150 THR A N 1
ATOM 1200 C CA . THR A 1 150 ? -15.252 3.487 24.742 1.00 82.38 150 THR A CA 1
ATOM 1201 C C . THR A 1 150 ? -15.877 2.543 25.768 1.00 82.38 150 THR A C 1
ATOM 1203 O O . THR A 1 150 ? -16.079 1.360 25.500 1.00 82.38 150 THR A O 1
ATOM 1206 N N . VAL A 1 151 ? -16.126 3.046 26.977 1.00 83.19 151 VAL A N 1
ATOM 1207 C CA . VAL A 1 151 ? -16.761 2.266 28.048 1.00 83.19 151 VAL A CA 1
ATOM 1208 C C . VAL A 1 151 ? -18.267 2.242 27.807 1.00 83.19 151 VAL A C 1
ATOM 1210 O O . VAL A 1 151 ? -18.846 3.278 27.490 1.00 83.19 151 VAL A O 1
ATOM 1213 N N . GLU A 1 152 ? -18.889 1.078 27.967 1.00 73.56 152 GLU A N 1
ATOM 1214 C CA . GLU A 1 152 ? -20.343 0.951 28.067 1.00 73.56 152 GLU A CA 1
ATOM 1215 C C . GLU A 1 152 ? -20.839 1.778 29.264 1.00 73.56 152 GLU A C 1
ATOM 1217 O O . GLU A 1 152 ? -20.481 1.501 30.412 1.00 73.56 152 GLU A O 1
ATOM 1222 N N . GLU A 1 153 ? -21.591 2.847 28.999 1.00 61.03 153 GLU A N 1
ATOM 1223 C CA . GLU A 1 153 ? -22.175 3.677 30.053 1.00 61.03 153 GLU A CA 1
ATOM 1224 C C . GLU A 1 153 ? -23.203 2.849 30.835 1.00 61.03 153 GLU A C 1
ATOM 1226 O O . GLU A 1 153 ? -24.032 2.156 30.243 1.00 61.03 153 GLU A O 1
ATOM 1231 N N . GLU A 1 154 ? -23.145 2.891 32.173 1.00 59.22 154 GLU A N 1
ATOM 1232 C CA . GLU A 1 154 ? -24.167 2.229 32.986 1.00 59.22 154 GLU A CA 1
ATOM 1233 C C . GLU A 1 154 ? -25.545 2.808 32.631 1.00 59.22 154 GLU A C 1
ATOM 1235 O O . GLU A 1 154 ? -25.688 4.036 32.592 1.00 59.22 154 GLU A O 1
ATOM 1240 N N . PRO A 1 155 ? -26.571 1.961 32.410 1.00 59.91 155 PRO A N 1
ATOM 1241 C CA . PRO A 1 155 ? -27.903 2.442 32.086 1.00 59.91 155 PRO A CA 1
ATOM 1242 C C . PRO A 1 155 ? -28.374 3.378 33.192 1.00 59.91 155 PRO A C 1
ATOM 1244 O O . PRO A 1 155 ? -28.287 3.065 34.389 1.00 59.91 155 PRO A O 1
ATOM 1247 N N . THR A 1 156 ? -28.881 4.535 32.785 1.00 67.00 156 THR A N 1
ATOM 1248 C CA . THR A 1 156 ? -29.356 5.560 33.715 1.00 67.00 156 THR A CA 1
ATOM 1249 C C . THR A 1 156 ? -30.429 4.987 34.650 1.00 67.00 156 THR A C 1
ATOM 1251 O O . THR A 1 156 ? -31.107 4.011 34.324 1.00 67.00 156 THR A O 1
ATOM 1254 N N . THR A 1 157 ? -30.634 5.577 35.836 1.00 65.19 157 THR A N 1
ATOM 1255 C CA . THR A 1 157 ? -31.694 5.130 36.767 1.00 65.19 157 THR A CA 1
ATOM 1256 C C . THR A 1 157 ? -33.061 5.043 36.077 1.00 65.19 157 THR A C 1
ATOM 1258 O O . THR A 1 157 ? -33.831 4.127 36.351 1.00 65.19 157 THR A O 1
ATOM 1261 N N . GLU A 1 158 ? -33.323 5.956 35.141 1.00 61.03 158 GLU A N 1
ATOM 1262 C CA . GLU A 1 158 ? -34.525 5.981 34.309 1.00 61.03 158 GLU A CA 1
ATOM 1263 C C . GLU A 1 158 ? -34.596 4.779 33.356 1.00 61.03 158 GLU A C 1
ATOM 1265 O O . GLU A 1 158 ? -35.626 4.111 33.300 1.00 61.03 158 GLU A O 1
ATOM 1270 N N . GLU A 1 159 ? -33.504 4.428 32.671 1.00 62.69 159 GLU A N 1
ATOM 1271 C CA . GLU A 1 159 ? -33.434 3.231 31.819 1.00 62.69 159 GLU A CA 1
ATOM 1272 C C . GLU A 1 159 ? -33.531 1.932 32.616 1.00 62.69 159 GLU A C 1
ATOM 1274 O O . GLU A 1 159 ? -34.198 0.994 32.186 1.00 62.69 159 GLU A O 1
ATOM 1279 N N . ARG A 1 160 ? -32.932 1.872 33.809 1.00 67.38 160 ARG A N 1
ATOM 1280 C CA . ARG A 1 160 ? -33.064 0.716 34.708 1.00 67.38 160 ARG A CA 1
ATOM 1281 C C . ARG A 1 160 ? -34.509 0.520 35.155 1.00 67.38 160 ARG A C 1
ATOM 1283 O O . ARG A 1 160 ? -34.980 -0.616 35.191 1.00 67.38 160 ARG A O 1
ATOM 1290 N N . ILE A 1 161 ? -35.208 1.609 35.484 1.00 71.81 161 ILE A N 1
ATOM 1291 C CA . ILE A 1 161 ? -36.636 1.580 35.820 1.00 71.81 161 ILE A CA 1
ATOM 1292 C C . ILE A 1 161 ? -37.441 1.172 34.587 1.00 71.81 161 ILE A C 1
ATOM 1294 O O . ILE A 1 161 ? -38.231 0.241 34.677 1.00 71.81 161 ILE A O 1
ATOM 1298 N N . LYS A 1 162 ? -37.195 1.787 33.429 1.00 72.56 162 LYS A N 1
ATOM 1299 C CA . LYS A 1 162 ? -37.862 1.469 32.161 1.00 72.56 162 LYS A CA 1
ATOM 1300 C C . LYS A 1 162 ? -37.721 -0.003 31.778 1.00 72.56 162 LYS A C 1
ATOM 1302 O O . LYS A 1 162 ? -38.726 -0.623 31.448 1.00 72.56 162 LYS A O 1
ATOM 1307 N N . ASN A 1 163 ? -36.514 -0.562 31.837 1.00 71.31 163 ASN A N 1
ATOM 1308 C CA . ASN A 1 163 ? -36.249 -1.948 31.446 1.00 71.31 163 ASN A CA 1
ATOM 1309 C C . ASN A 1 163 ? -36.958 -2.932 32.379 1.00 71.31 163 ASN A C 1
ATOM 1311 O O . ASN A 1 163 ? -37.685 -3.795 31.898 1.00 71.31 163 ASN A O 1
ATOM 1315 N N . LYS A 1 164 ? -36.857 -2.733 33.701 1.00 74.50 164 LYS A N 1
ATOM 1316 C CA . LYS A 1 164 ? -37.610 -3.544 34.672 1.00 74.50 164 LYS A CA 1
ATOM 1317 C C . LYS A 1 164 ? -39.117 -3.437 34.471 1.00 74.50 164 LYS A C 1
ATOM 1319 O O . LYS A 1 164 ? -39.837 -4.415 34.608 1.00 74.50 164 LYS A O 1
ATOM 1324 N N . LEU A 1 165 ? -39.605 -2.243 34.155 1.00 75.12 165 LEU A N 1
ATOM 1325 C CA . LEU A 1 165 ? -41.028 -2.008 33.966 1.00 75.12 165 LEU A CA 1
ATOM 1326 C C . LEU A 1 165 ? -41.527 -2.665 32.671 1.00 75.12 165 LEU A C 1
ATOM 1328 O O . LEU A 1 165 ? -42.602 -3.254 32.669 1.00 75.12 165 LEU A O 1
ATOM 1332 N N . TYR A 1 166 ? -40.724 -2.655 31.605 1.00 71.81 166 TYR A N 1
ATOM 1333 C CA . TYR A 1 166 ? -40.983 -3.437 30.394 1.00 71.81 166 TYR A CA 1
ATOM 1334 C C . TYR A 1 166 ? -41.014 -4.944 30.667 1.00 71.81 166 TYR A C 1
ATOM 1336 O O . TYR A 1 166 ? -41.937 -5.619 30.213 1.00 71.81 166 TYR A O 1
ATOM 1344 N N . GLU A 1 167 ? -40.037 -5.467 31.410 1.00 76.25 167 GLU A N 1
ATOM 1345 C CA . GLU A 1 167 ? -39.969 -6.883 31.788 1.00 76.25 167 GLU A CA 1
ATOM 1346 C C . GLU A 1 167 ? -41.211 -7.310 32.584 1.00 76.25 167 GLU A C 1
ATOM 1348 O O . GLU A 1 167 ? -41.879 -8.275 32.200 1.00 76.25 167 GLU A O 1
ATOM 1353 N N . GLU A 1 168 ? -41.608 -6.541 33.604 1.00 76.94 168 GLU A N 1
ATOM 1354 C CA . GLU A 1 168 ? -42.777 -6.889 34.420 1.00 76.94 168 GLU A CA 1
ATOM 1355 C C . GLU A 1 168 ? -44.095 -6.741 33.662 1.00 76.94 168 GLU A C 1
ATOM 1357 O O . GLU A 1 168 ? -44.988 -7.576 33.820 1.00 76.94 168 GLU A O 1
ATOM 1362 N N . LEU A 1 169 ? -44.235 -5.725 32.804 1.00 76.56 169 LEU A N 1
ATOM 1363 C CA . LEU A 1 169 ? -45.428 -5.573 31.965 1.00 76.56 169 LEU A CA 1
ATOM 1364 C C . LEU A 1 169 ? -45.579 -6.746 30.986 1.00 76.56 169 LEU A C 1
ATOM 1366 O O . LEU A 1 169 ? -46.690 -7.250 30.790 1.00 76.56 169 LEU A O 1
ATOM 1370 N N . MET A 1 170 ? -44.466 -7.217 30.415 1.00 71.44 170 MET A N 1
ATOM 1371 C CA . MET A 1 170 ? -44.437 -8.394 29.545 1.00 71.44 170 MET A CA 1
ATOM 1372 C C . MET A 1 170 ? -44.780 -9.677 30.313 1.00 71.44 170 MET A C 1
ATOM 1374 O O . MET A 1 170 ? -45.594 -10.472 29.836 1.00 71.44 170 MET A O 1
ATOM 1378 N N . LEU A 1 171 ? -44.230 -9.867 31.517 1.00 76.25 171 LEU A N 1
ATOM 1379 C CA . LEU A 1 171 ? -44.537 -11.021 32.373 1.00 76.25 171 LEU A CA 1
ATOM 1380 C C . LEU A 1 171 ? -46.003 -11.044 32.822 1.00 76.25 171 LEU A C 1
ATOM 1382 O O . LEU A 1 171 ? -46.626 -12.107 32.853 1.00 76.25 171 LEU A O 1
ATOM 1386 N N . GLN A 1 172 ? -46.584 -9.877 33.098 1.00 76.94 172 GLN A N 1
ATOM 1387 C CA . GLN A 1 172 ? -47.992 -9.735 33.478 1.00 76.94 172 GLN A CA 1
ATOM 1388 C C . GLN A 1 172 ? -48.952 -9.732 32.276 1.00 76.94 172 GLN A C 1
ATOM 1390 O O . GLN A 1 172 ? -50.167 -9.657 32.465 1.00 76.94 172 GLN A O 1
ATOM 1395 N N . LYS A 1 173 ? -48.435 -9.858 31.043 1.00 73.88 173 LYS A N 1
ATOM 1396 C CA . LYS A 1 173 ? -49.204 -9.857 29.783 1.00 73.88 173 LYS A CA 1
ATOM 1397 C C . LYS A 1 173 ? -50.092 -8.619 29.615 1.00 73.88 173 LYS A C 1
ATOM 1399 O O . LYS A 1 173 ? -51.169 -8.689 29.017 1.00 73.88 173 LYS A O 1
ATOM 1404 N N . ILE A 1 174 ? -49.654 -7.480 30.141 1.00 66.69 174 ILE A N 1
ATOM 1405 C CA . ILE A 1 174 ? -50.390 -6.224 30.024 1.00 66.69 174 ILE A CA 1
ATOM 1406 C C . ILE A 1 174 ? -50.105 -5.651 28.630 1.00 66.69 174 ILE A C 1
ATOM 1408 O O . ILE A 1 174 ? -49.046 -5.095 28.372 1.00 66.69 174 ILE A O 1
ATOM 1412 N N . LEU A 1 175 ? -51.064 -5.827 27.717 1.00 58.50 175 LEU A N 1
ATOM 1413 C CA . LEU A 1 175 ? -50.978 -5.453 26.293 1.00 58.50 175 LEU A CA 1
ATOM 1414 C C . LEU A 1 175 ? -51.549 -4.058 25.970 1.00 58.50 175 LEU A C 1
ATOM 1416 O O . LEU A 1 175 ? -51.662 -3.689 24.803 1.00 58.50 175 LEU A O 1
ATOM 1420 N N . TYR A 1 176 ? -51.967 -3.293 26.981 1.00 54.91 176 TYR A N 1
ATOM 1421 C CA . TYR A 1 176 ? -52.528 -1.955 26.773 1.00 54.91 176 TYR A CA 1
ATOM 1422 C C . TYR A 1 176 ? -51.447 -0.963 26.307 1.00 54.91 176 TYR A C 1
ATOM 1424 O O . TYR A 1 176 ? -50.287 -1.131 26.685 1.00 54.91 176 TYR A O 1
ATOM 1432 N N . PRO A 1 177 ? -51.798 0.090 25.535 1.00 61.22 177 PRO A N 1
ATOM 1433 C CA . PRO A 1 177 ? -50.854 1.110 25.081 1.00 61.22 177 PRO A CA 1
ATOM 1434 C C . PRO A 1 177 ? -50.434 2.007 26.253 1.00 61.22 177 PRO A C 1
ATOM 1436 O O . PRO A 1 177 ? -50.870 3.148 26.391 1.00 61.22 177 PRO A O 1
ATOM 1439 N N . ILE A 1 178 ? -49.612 1.458 27.141 1.00 66.94 178 ILE A N 1
ATOM 1440 C CA . ILE A 1 178 ? -48.950 2.189 28.210 1.00 66.94 178 ILE A CA 1
ATOM 1441 C C . ILE A 1 178 ? -47.644 2.710 27.622 1.00 66.94 178 ILE A C 1
ATOM 1443 O O . ILE A 1 178 ? -46.795 1.936 27.182 1.00 66.94 178 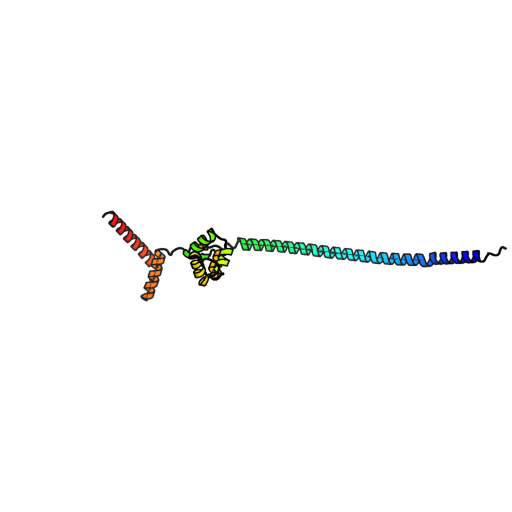ILE A O 1
ATOM 1447 N N . ASP A 1 179 ? -47.477 4.030 27.613 1.00 76.38 179 ASP A N 1
ATOM 1448 C CA . ASP A 1 179 ? -46.199 4.646 27.269 1.00 76.38 179 ASP A CA 1
ATOM 1449 C C . ASP A 1 179 ? -45.212 4.421 28.420 1.00 76.38 179 ASP A C 1
ATOM 1451 O O . ASP A 1 179 ? -45.143 5.186 29.387 1.00 76.38 179 ASP A O 1
ATOM 1455 N N . VAL A 1 180 ? -44.473 3.316 28.321 1.00 75.06 180 VAL A N 1
ATOM 1456 C CA . VAL A 1 180 ? -43.511 2.874 29.334 1.00 75.06 180 VAL A CA 1
ATOM 1457 C C . VAL A 1 180 ? -42.416 3.916 29.566 1.00 75.06 180 VAL A C 1
ATOM 1459 O O . VAL A 1 180 ? -41.919 4.028 30.684 1.00 75.06 180 VAL A O 1
ATOM 1462 N N . ASN A 1 181 ? -42.079 4.732 28.559 1.00 72.31 181 ASN A N 1
ATOM 1463 C CA . ASN A 1 181 ? -41.093 5.802 28.723 1.00 72.31 181 ASN A CA 1
ATOM 1464 C C . ASN A 1 181 ? -41.632 6.885 29.661 1.00 72.31 181 ASN A C 1
ATOM 1466 O O . ASN A 1 181 ? -40.985 7.241 30.644 1.00 72.31 181 ASN A O 1
ATOM 1470 N N . LYS A 1 182 ? -42.856 7.355 29.402 1.00 76.75 182 LYS A N 1
ATOM 1471 C CA . LYS A 1 182 ? -43.507 8.378 30.228 1.00 76.75 182 LYS A CA 1
ATOM 1472 C C . LYS A 1 182 ? -43.763 7.884 31.653 1.00 76.75 182 LYS A C 1
ATOM 1474 O O . LYS A 1 182 ? -43.622 8.643 32.610 1.00 76.75 182 LYS A O 1
ATOM 1479 N N . LEU A 1 183 ? -44.114 6.606 31.811 1.00 76.50 183 LEU A N 1
ATOM 1480 C CA . LEU A 1 183 ? -44.317 6.013 33.131 1.00 76.50 183 LEU A CA 1
ATOM 1481 C C . LEU A 1 183 ? -43.001 5.885 33.911 1.00 76.50 183 LEU A C 1
ATOM 1483 O O . LEU A 1 183 ? -42.964 6.234 35.090 1.00 76.50 183 LEU A O 1
ATOM 1487 N N . ALA A 1 184 ? -41.921 5.442 33.261 1.00 75.50 184 ALA A N 1
ATOM 1488 C CA . ALA A 1 184 ? -40.599 5.353 33.878 1.00 75.50 184 ALA A CA 1
ATOM 1489 C C . ALA A 1 184 ? -40.083 6.728 34.334 1.00 75.50 184 ALA A C 1
ATOM 1491 O O . ALA A 1 184 ? -39.554 6.843 35.440 1.00 75.50 184 ALA A O 1
ATOM 1492 N N . GLN A 1 185 ? -40.309 7.780 33.541 1.00 74.00 185 GLN A N 1
ATOM 1493 C CA . GLN A 1 185 ? -39.985 9.162 33.912 1.00 74.00 185 GLN A CA 1
ATOM 1494 C C . GLN A 1 185 ? -40.746 9.622 35.154 1.00 74.00 185 GLN A C 1
ATOM 1496 O O . GLN A 1 185 ? -40.136 10.072 3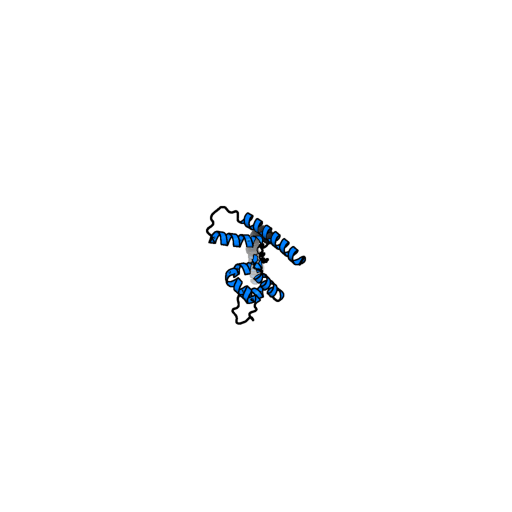6.124 1.00 74.00 185 GLN A O 1
ATOM 1501 N N . ASN A 1 186 ? -42.070 9.447 35.160 1.00 75.81 186 ASN A N 1
ATOM 1502 C CA . ASN A 1 186 ? -42.911 9.845 36.289 1.00 75.81 186 ASN A CA 1
ATOM 1503 C C . ASN A 1 186 ? -42.547 9.088 37.575 1.00 75.81 186 ASN A C 1
ATOM 1505 O O . ASN A 1 186 ? -42.474 9.692 38.641 1.00 75.81 186 ASN A O 1
ATOM 1509 N N . LEU A 1 187 ? -42.270 7.784 37.478 1.00 76.75 187 LEU A N 1
ATOM 1510 C CA . LEU A 1 187 ? -41.821 6.976 38.615 1.00 76.75 187 LEU A CA 1
ATOM 1511 C C . LEU A 1 187 ? -40.444 7.406 39.116 1.00 76.75 187 LEU A C 1
ATOM 1513 O O . LEU A 1 187 ? -40.236 7.491 40.322 1.00 76.75 187 LEU A O 1
ATOM 1517 N N . THR A 1 188 ? -39.514 7.715 38.213 1.00 75.94 188 THR A N 1
ATOM 1518 C CA . THR A 1 188 ? -38.181 8.203 38.591 1.00 75.94 188 THR A CA 1
ATOM 1519 C C . THR A 1 188 ? -38.277 9.524 39.354 1.00 75.94 188 THR A C 1
ATOM 1521 O O . THR A 1 188 ? -37.582 9.702 40.354 1.00 75.94 188 THR A O 1
ATOM 1524 N N . LEU A 1 189 ? -39.152 10.436 38.921 1.00 75.69 189 LEU A N 1
ATOM 1525 C CA . LEU A 1 189 ? -39.401 11.704 39.610 1.00 75.69 189 LEU A CA 1
ATOM 1526 C C . LEU A 1 189 ? -40.055 11.492 40.980 1.00 75.69 189 LEU A C 1
ATOM 1528 O O . LEU A 1 189 ? -39.541 12.007 41.968 1.00 75.69 189 LEU A O 1
ATOM 1532 N N . ALA A 1 190 ? -41.103 10.671 41.058 1.00 72.81 190 ALA A N 1
ATOM 1533 C CA . ALA A 1 190 ? -41.794 10.381 42.315 1.00 72.81 190 ALA A CA 1
ATOM 1534 C C . ALA A 1 190 ? -40.879 9.697 43.347 1.00 72.81 190 ALA A C 1
ATOM 1536 O O . ALA A 1 190 ? -40.892 10.046 44.523 1.00 72.81 190 ALA A O 1
ATOM 1537 N N . ILE A 1 191 ? -40.032 8.753 42.916 1.00 78.44 191 ILE A N 1
ATOM 1538 C CA . ILE A 1 191 ? -39.054 8.099 43.799 1.00 78.44 191 ILE A CA 1
ATOM 1539 C C . ILE A 1 191 ? -38.015 9.110 44.300 1.00 78.44 191 ILE A C 1
ATOM 1541 O O . ILE A 1 191 ? -37.650 9.075 45.472 1.00 78.44 191 ILE A O 1
ATOM 1545 N N . ARG A 1 192 ? -37.541 10.023 43.441 1.00 77.94 192 ARG A N 1
ATOM 1546 C CA . ARG A 1 192 ? -36.601 11.081 43.851 1.00 77.94 192 ARG A CA 1
ATOM 1547 C C . ARG A 1 192 ? -37.218 12.032 44.874 1.00 77.94 192 ARG A C 1
ATOM 1549 O O . ARG A 1 192 ? -36.524 12.421 45.804 1.00 77.94 192 ARG A O 1
ATOM 1556 N N . GLU A 1 193 ? -38.489 12.381 44.709 1.00 74.00 193 GLU A N 1
ATOM 1557 C CA . GLU A 1 193 ? -39.229 13.252 45.626 1.00 74.00 193 GLU A CA 1
ATOM 1558 C C . GLU A 1 193 ? -39.406 12.595 47.003 1.00 74.00 193 GLU A C 1
ATOM 1560 O O . GLU A 1 193 ? -39.014 13.178 48.009 1.00 74.00 193 GLU A O 1
ATOM 1565 N N . ILE A 1 194 ? -39.848 11.333 47.047 1.00 72.12 194 ILE A N 1
ATOM 1566 C CA . ILE A 1 194 ? -40.004 10.576 48.302 1.00 72.12 194 ILE A CA 1
ATOM 1567 C C . ILE A 1 194 ? -38.659 10.397 49.022 1.00 72.12 194 ILE A C 1
ATOM 1569 O O . ILE A 1 194 ? -38.565 10.618 50.227 1.00 72.12 194 ILE A O 1
ATOM 1573 N N . LEU A 1 195 ? -37.594 10.039 48.294 1.00 74.62 195 LEU A N 1
ATOM 1574 C CA . LEU A 1 195 ? -36.259 9.893 48.885 1.00 74.62 195 LEU A CA 1
ATOM 1575 C C . LEU A 1 195 ? -35.706 11.225 49.412 1.00 74.62 195 LEU A C 1
ATOM 1577 O O . LEU A 1 195 ? -35.000 11.233 50.419 1.00 74.62 195 LEU A O 1
ATOM 1581 N N . ALA A 1 196 ? -36.017 12.344 48.752 1.00 74.00 196 ALA A N 1
ATOM 1582 C CA . ALA A 1 196 ? -35.641 13.670 49.229 1.00 74.00 196 ALA A CA 1
ATOM 1583 C C . ALA A 1 196 ? -36.412 14.052 50.504 1.00 74.00 196 ALA A C 1
ATOM 1585 O O . ALA A 1 196 ? -35.813 14.575 51.441 1.00 74.00 196 ALA A O 1
ATOM 1586 N N . GLU A 1 197 ? -37.709 13.746 50.581 1.00 70.81 197 GLU A N 1
ATOM 1587 C CA . GLU A 1 197 ? -38.520 13.973 51.783 1.00 70.81 197 GLU A CA 1
ATOM 1588 C C . GLU A 1 197 ? -38.062 13.127 52.980 1.00 70.81 197 GLU A C 1
ATOM 1590 O O . GLU A 1 197 ? -38.003 13.626 54.106 1.00 70.81 197 GLU A O 1
ATOM 1595 N N . ASP A 1 198 ? -37.711 11.861 52.755 1.00 68.56 198 ASP A N 1
ATOM 1596 C CA . ASP A 1 198 ? -37.232 10.966 53.813 1.00 68.56 198 ASP A CA 1
ATOM 1597 C C . ASP A 1 198 ? -35.834 11.357 54.315 1.00 68.56 198 ASP A C 1
ATOM 1599 O O . ASP A 1 198 ? -35.561 11.261 55.513 1.00 68.56 198 ASP A O 1
ATOM 1603 N N . ALA A 1 199 ? -34.970 11.874 53.435 1.00 62.16 199 ALA A N 1
ATOM 1604 C CA . ALA A 1 199 ? -33.665 12.409 53.824 1.00 62.16 199 ALA A CA 1
ATOM 1605 C C . ALA A 1 199 ? -33.786 13.652 54.723 1.00 62.16 199 ALA A C 1
ATOM 1607 O O . ALA A 1 199 ? -32.999 13.812 55.654 1.00 62.16 199 ALA A O 1
ATOM 1608 N N . VAL A 1 200 ? -34.786 14.509 54.485 1.00 68.12 200 VAL A N 1
ATOM 1609 C CA . VAL A 1 200 ? -35.067 15.681 55.332 1.00 68.12 200 VAL A CA 1
ATOM 1610 C C . VAL A 1 200 ? -35.601 15.248 56.702 1.00 68.12 200 VAL A C 1
ATOM 1612 O O . VAL A 1 200 ? -35.113 15.716 57.726 1.00 68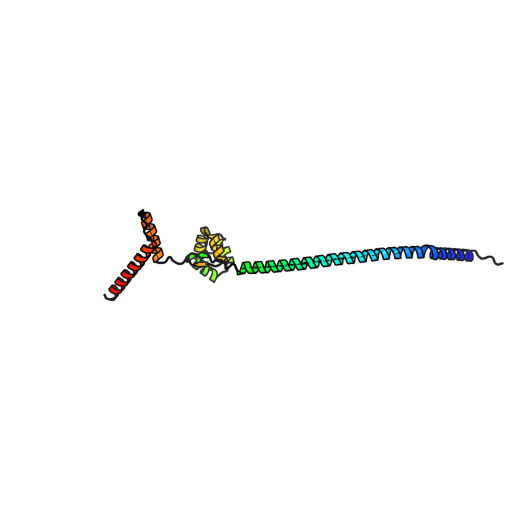.12 200 VAL A O 1
ATOM 1615 N N . LYS A 1 201 ? -36.525 14.280 56.752 1.00 60.66 201 LYS A N 1
ATOM 1616 C CA . LYS A 1 201 ? -37.092 13.771 58.018 1.00 60.66 201 LYS A CA 1
ATOM 1617 C C . LYS A 1 201 ? -36.066 13.064 58.911 1.00 60.66 201 LYS A C 1
ATOM 1619 O O . LYS A 1 201 ? -36.185 13.126 60.132 1.00 60.66 201 LYS A O 1
ATOM 1624 N N . GLN A 1 202 ? -35.066 12.405 58.324 1.00 55.72 202 GLN A N 1
ATOM 1625 C CA . GLN A 1 202 ? -33.972 11.773 59.073 1.00 55.72 202 GLN A CA 1
ATOM 1626 C C . GLN A 1 202 ? -32.952 12.772 59.630 1.00 55.72 202 GLN A C 1
ATOM 1628 O O . GLN A 1 202 ? -32.216 12.419 60.544 1.00 55.72 202 GLN A O 1
ATOM 1633 N N . HIS A 1 203 ? -32.894 13.993 59.094 1.00 53.34 203 HIS A N 1
ATOM 1634 C CA . HIS A 1 203 ? -31.956 15.024 59.541 1.00 53.34 203 HIS A CA 1
ATOM 1635 C C . HIS A 1 203 ? -32.519 15.917 60.665 1.00 53.34 203 HIS A C 1
ATOM 1637 O O . HIS A 1 203 ? -31.738 16.577 61.352 1.00 53.34 203 HIS A O 1
ATOM 1643 N N . ASP A 1 204 ? -33.845 15.901 60.852 1.00 50.53 204 ASP A N 1
ATOM 1644 C CA . ASP A 1 204 ? -34.593 16.618 61.899 1.00 50.53 204 ASP A CA 1
ATOM 1645 C C . ASP A 1 204 ? -34.970 15.728 63.111 1.00 50.53 204 ASP A C 1
ATOM 1647 O O . ASP A 1 204 ? -35.673 16.184 64.018 1.00 50.53 204 ASP A O 1
ATOM 1651 N N . SER A 1 205 ? -34.522 14.463 63.132 1.00 48.41 205 SER A N 1
ATOM 1652 C CA . SER A 1 205 ? -34.665 13.513 64.257 1.00 48.41 205 SER A CA 1
ATOM 1653 C C . SER A 1 205 ? -33.338 13.305 64.981 1.00 48.41 205 SER A C 1
ATOM 1655 O O . SER A 1 205 ? -33.368 13.178 66.226 1.00 48.41 205 SER A O 1
#

pLDDT: mean 80.84, std 11.54, range [48.41, 97.75]

Radius of gyration: 49.96 Å; chains: 1; bounding box: 124×40×144 Å

Sequence (205 aa):
MGKLSKEELDSIWKTCHLYAFLQSHLPLKLLNHIDTIEAEKDQLIDNVAQLQKELNGMKLSLERATSDANEWEKAYFNLRDNRTPEKVVLPQDVVKAIDNFMKTTSVNYLMYALTTKDSVIIETDRLKVLRGFAHQNGGLLIQALVNGYTVEEEPTTEERIKNKLYEELMLQKILYPIDVNKLAQNLTLAIREILAEDAVKQHDS

Secondary structure (DSSP, 8-state):
-PPPPHHHHHHHHHHHHHHHHHHHHHHHHHHHHHHHHHHHHHHHHHHHHHHHHHHHHHHHHHHHHHHHHHHHHHHHHHHHHH----PEEE-HHHHHHHHHHHTTS-HHHHHHHHHS-SSSS---HHHHHHHHHHHHHHHHHHHHHHH-EEE-PPPPHHHHHHHHHHHHHHHTT--S---HHHHHHHHHHHHHHHHHHHHHHHH--

Foldseek 3Di:
DDDDDPVVVVVVVVVVVVVCCVVPPPVVVVVVVVVVVVVVVVVVVVVVVVVVVVVVVVVVVVVVVVVVVVVVVVVVVCVVVVCLQDAFEDEPLLVVLCVVDVVVDDPVVLVVLLPDPDDPDDDDPSNVVNNVCCVPPVVSVVSCNVNNHDYDDDQDQLRVQLVVVVVVCVVVVVPDPDPSSVVSVVVVVVVVVVVVVVVVVVVVD